Protein 2ZFI (pdb70)

Organism: Mus musculus (NCBI:txid10090)

Sequence (329 aa):
ASVKVAVRVRPFNSREMSRDSKCIIQMSGSTTTIVNPKQPKETPKSFSFDYSYWSHTSPEDINYASQKQVYRDIGEEMLQHAFEGYNVCIFAYGQTGAGKSYTMMGKQEKDQQGIIPQLCEDLFSRINDTTNDNMSYSVEVSYMEIYCERVRDLLNPKNKGNLRVREHPLLGPYVEDLSKLAVTSYNDIQDLMDSGNKPRTVAATNMNETSSRSHAVFNIIFTQKRHDAETNITTEKVSKISLVDLAGSERAGTRLKEGANINKSLTTLGKVISALAEMDIPYRDSVLTWLLRENLGGNSRTAMVAALSPADINYDETLSTLRYADRAK

Structure (mmCIF, N/CA/C/O backbone):
data_2ZFI
#
_entry.id   2ZFI
#
_cell.length_a   41.722
_cell.length_b   52.312
_cell.length_c   157.260
_cell.angle_alpha   90.00
_cell.angle_beta   90.00
_cell.angle_gamma   90.00
#
_symmetry.space_group_name_H-M   'P 21 21 21'
#
loop_
_entity.id
_entity.type
_entity.pdbx_description
1 polymer 'Kinesin-like protein KIF1A, Kinesin heavy chain isoform 5C'
2 non-polymer 'MAGNESIUM ION'
3 non-polymer "ADENOSINE-5'-DIPHOSPHATE"
4 water water
#
loop_
_atom_site.group_PDB
_atom_site.id
_atom_site.type_symbol
_atom_site.label_atom_id
_atom_site.label_alt_id
_atom_site.label_comp_id
_atom_site.label_asym_id
_atom_site.label_entity_id
_atom_site.label_seq_id
_atom_site.pdbx_PDB_ins_code
_atom_site.Cartn_x
_atom_site.Cartn_y
_atom_site.Cartn_z
_atom_site.occupancy
_atom_site.B_iso_or_equiv
_atom_site.auth_seq_id
_atom_site.auth_comp_id
_atom_site.auth_asym_id
_atom_site.auth_atom_id
_atom_site.pdbx_PDB_model_num
ATOM 1 N N . ALA A 1 4 ? 5.349 -31.848 21.985 1.00 47.45 4 ALA A N 1
ATOM 2 C CA . ALA A 1 4 ? 6.081 -33.112 21.692 1.00 42.46 4 ALA A CA 1
ATOM 3 C C . ALA A 1 4 ? 7.538 -33.008 22.129 1.00 40.81 4 ALA A C 1
ATOM 4 O O . ALA A 1 4 ? 8.078 -31.910 22.272 1.00 40.05 4 ALA A O 1
ATOM 6 N N . SER A 1 5 ? 8.171 -34.157 22.346 1.00 32.75 5 SER A N 1
ATOM 7 C CA . SER A 1 5 ? 9.567 -34.193 22.763 1.00 31.33 5 SER A CA 1
ATOM 8 C C . SER A 1 5 ? 10.496 -33.573 21.720 1.00 27.26 5 SER A C 1
ATOM 9 O O . SER A 1 5 ? 11.439 -32.857 22.063 1.00 28.83 5 SER A O 1
ATOM 12 N N . VAL A 1 6 ? 10.235 -33.873 20.452 1.00 22.91 6 VAL A N 1
ATOM 13 C CA . VAL A 1 6 ? 11.047 -33.365 19.359 1.00 23.98 6 VAL A CA 1
ATOM 14 C C . VAL A 1 6 ? 10.187 -32.818 18.230 1.00 23.26 6 VAL A C 1
ATOM 15 O O . VAL A 1 6 ? 9.226 -33.458 17.792 1.00 25.17 6 VAL A O 1
ATOM 19 N N . LYS A 1 7 ? 10.528 -31.622 17.764 1.00 19.38 7 LYS A N 1
ATOM 20 C CA . LYS A 1 7 ? 9.827 -31.015 16.649 1.00 19.45 7 LYS A CA 1
ATOM 21 C C . LYS A 1 7 ? 10.859 -30.680 15.583 1.00 18.00 7 LYS A C 1
ATOM 22 O O . LYS A 1 7 ? 11.952 -30.201 15.896 1.00 18.22 7 LYS A O 1
ATOM 28 N N . VAL A 1 8 ? 10.520 -30.953 14.332 1.00 16.71 8 VAL A N 1
ATOM 29 C CA . VAL A 1 8 ? 11.415 -30.686 13.225 1.00 17.42 8 VAL A CA 1
ATOM 30 C C . VAL A 1 8 ? 10.740 -29.868 12.134 1.00 18.01 8 VAL A C 1
ATOM 31 O O . VAL A 1 8 ? 9.622 -30.155 11.701 1.00 18.05 8 VAL A O 1
ATOM 35 N N . ALA A 1 9 ? 11.441 -28.842 11.677 1.00 15.80 9 ALA A N 1
ATOM 36 C CA . ALA A 1 9 ? 10.943 -27.986 10.618 1.00 16.44 9 ALA A CA 1
ATOM 37 C C . ALA A 1 9 ? 12.054 -27.781 9.616 1.00 15.28 9 ALA A C 1
ATOM 38 O O . ALA A 1 9 ? 13.233 -27.928 9.955 1.00 16.48 9 ALA A O 1
ATOM 40 N N . VAL A 1 10 ? 11.682 -27.475 8.381 1.00 15.10 10 VAL A N 1
ATOM 41 C CA . VAL A 1 10 ? 12.657 -27.173 7.346 1.00 14.48 10 VAL A CA 1
ATOM 42 C C . VAL A 1 10 ? 12.219 -25.828 6.781 1.00 14.78 10 VAL A C 1
ATOM 43 O O . VAL A 1 10 ? 11.035 -25.461 6.851 1.00 15.32 10 VAL A O 1
ATOM 47 N N . ARG A 1 11 ? 13.172 -25.080 6.248 1.00 13.78 11 ARG A N 1
ATOM 48 C CA . ARG A 1 11 ? 12.862 -23.754 5.692 1.00 12.31 11 ARG A CA 1
ATOM 49 C C . ARG A 1 11 ? 13.735 -23.481 4.478 1.00 14.54 11 ARG A C 1
ATOM 50 O O . ARG A 1 11 ? 14.970 -23.602 4.563 1.00 14.94 11 ARG A O 1
ATOM 58 N N . VAL A 1 12 ? 13.109 -23.104 3.365 1.00 13.00 12 VAL A N 1
ATOM 59 C CA . VAL A 1 12 ? 13.843 -22.798 2.148 1.00 13.20 12 VAL A CA 1
ATOM 60 C C . VAL A 1 12 ? 13.875 -21.267 1.981 1.00 12.27 12 VAL A C 1
ATOM 61 O O . VAL A 1 12 ? 12.857 -20.582 2.175 1.00 13.80 12 VAL A O 1
ATOM 65 N N . ARG A 1 13 ? 15.064 -20.753 1.673 1.00 13.93 13 ARG A N 1
ATOM 66 C CA . ARG A 1 13 ? 15.297 -19.310 1.504 1.00 14.49 13 ARG A CA 1
ATOM 67 C C . ARG A 1 13 ? 15.278 -18.853 0.055 1.00 14.66 13 ARG A C 1
ATOM 68 O O . ARG A 1 13 ? 15.149 -19.656 -0.886 1.00 16.75 13 ARG A O 1
ATOM 76 N N . PRO A 1 14 ? 15.419 -17.531 -0.163 1.00 14.81 14 PRO A N 1
ATOM 77 C CA . PRO A 1 14 ? 15.430 -16.992 -1.521 1.00 14.77 14 PRO A CA 1
ATOM 78 C C . PRO A 1 14 ? 16.797 -17.329 -2.118 1.00 14.08 14 PRO A C 1
ATOM 79 O O . PRO A 1 14 ? 17.716 -17.721 -1.375 1.00 15.97 14 PRO A O 1
ATOM 83 N N . PHE A 1 15 ? 16.929 -17.184 -3.433 1.00 12.92 15 PHE A N 1
ATOM 84 C CA . PHE A 1 15 ? 18.198 -17.434 -4.116 1.00 14.15 15 PHE A CA 1
ATOM 85 C C . PHE A 1 15 ? 19.250 -16.487 -3.548 1.00 16.20 15 PHE A C 1
ATOM 86 O O . PHE A 1 15 ? 18.938 -15.330 -3.232 1.00 14.66 15 PHE A O 1
ATOM 94 N N . ASN A 1 16 ? 20.478 -16.969 -3.380 1.00 13.80 16 ASN A N 1
ATOM 95 C CA . ASN A 1 16 ? 21.558 -16.096 -2.903 1.00 12.58 16 ASN A CA 1
ATOM 96 C C . ASN A 1 16 ? 22.391 -15.685 -4.121 1.00 15.44 16 ASN A C 1
ATOM 97 O O . ASN A 1 16 ? 22.088 -16.064 -5.247 1.00 13.62 16 ASN A O 1
ATOM 102 N N . SER A 1 17 ? 23.442 -14.899 -3.904 1.00 14.89 17 SER A N 1
ATOM 103 C CA . SER A 1 17 ? 24.267 -14.415 -5.009 1.00 13.71 17 SER A CA 1
ATOM 104 C C . SER A 1 17 ? 24.875 -15.504 -5.904 1.00 12.88 17 SER A C 1
ATOM 105 O O . SER A 1 17 ? 24.856 -15.409 -7.120 1.00 14.10 17 SER A O 1
ATOM 108 N N . ARG A 1 18 ? 25.419 -16.540 -5.281 1.00 14.84 18 ARG A N 1
ATOM 109 C CA . ARG A 1 18 ? 26.025 -17.623 -6.052 1.00 15.71 18 ARG A CA 1
ATOM 110 C C . ARG A 1 18 ? 25.006 -18.242 -6.996 1.00 17.18 18 ARG A C 1
ATOM 111 O O . ARG A 1 18 ? 25.297 -18.496 -8.162 1.00 18.45 18 ARG A O 1
ATOM 119 N N . GLU A 1 19 ? 23.810 -18.495 -6.479 1.00 16.29 19 GLU A N 1
ATOM 120 C CA . GLU A 1 19 ? 22.750 -19.100 -7.276 1.00 15.80 19 GLU A CA 1
ATOM 121 C C . GLU A 1 19 ? 22.271 -18.176 -8.391 1.00 14.83 19 GLU A C 1
ATOM 122 O O . GLU A 1 19 ? 21.967 -18.618 -9.490 1.00 15.42 19 GLU A O 1
ATOM 128 N N . MET A 1 20 ? 22.224 -16.878 -8.109 1.00 12.41 20 MET A N 1
ATOM 129 C CA . MET A 1 20 ? 21.849 -15.907 -9.136 1.00 14.47 20 MET A CA 1
ATOM 130 C C . MET A 1 20 ? 22.865 -15.953 -10.275 1.00 15.36 20 MET A C 1
ATOM 131 O O . MET A 1 20 ? 22.498 -15.936 -11.444 1.00 16.07 20 MET A O 1
ATOM 136 N N . SER A 1 21 ? 24.147 -16.013 -9.920 1.00 15.59 21 SER A N 1
ATOM 137 C CA . SER A 1 21 ? 25.227 -16.043 -10.892 1.00 17.95 21 SER A CA 1
ATOM 138 C C . SER A 1 21 ? 25.244 -17.306 -11.752 1.00 20.89 21 SER A C 1
ATOM 139 O O . SER A 1 21 ? 25.781 -17.305 -12.855 1.00 21.42 21 SER A O 1
ATOM 142 N N . ARG A 1 22 ? 24.651 -18.382 -11.242 1.00 17.72 22 ARG A N 1
ATOM 143 C CA . ARG A 1 22 ? 24.594 -19.641 -11.985 1.00 18.80 22 ARG A CA 1
ATOM 144 C C . ARG A 1 22 ? 23.251 -19.822 -12.694 1.00 17.46 22 ARG A C 1
ATOM 145 O O . ARG A 1 22 ? 23.009 -20.867 -13.314 1.00 18.92 22 ARG A O 1
ATOM 153 N N . ASP A 1 23 ? 22.381 -18.811 -12.628 1.00 16.16 23 ASP A N 1
ATOM 154 C CA . ASP A 1 23 ? 21.061 -18.890 -13.251 1.00 16.73 23 ASP A CA 1
ATOM 155 C C . ASP A 1 23 ? 20.340 -20.132 -12.731 1.00 17.78 23 ASP A C 1
ATOM 156 O O . ASP A 1 23 ? 19.668 -20.838 -13.485 1.00 17.29 23 ASP A O 1
ATOM 161 N N . SER A 1 24 ? 20.490 -20.389 -11.438 1.00 16.17 24 SER A N 1
ATOM 162 C CA . SER A 1 24 ? 19.882 -21.563 -10.802 1.00 16.66 24 SER A CA 1
ATOM 163 C C . SER A 1 24 ? 18.366 -21.633 -10.855 1.00 19.39 24 SER A C 1
ATOM 164 O O . SER A 1 24 ? 17.663 -20.619 -10.727 1.00 19.35 24 SER A O 1
ATOM 167 N N . LYS A 1 25 ? 17.866 -22.851 -11.040 1.00 17.54 25 LYS A N 1
ATOM 168 C CA . LYS A 1 25 ? 16.434 -23.129 -11.039 1.00 17.65 25 LYS A CA 1
ATOM 169 C C . LYS A 1 25 ? 16.092 -23.579 -9.621 1.00 16.14 25 LYS A C 1
ATOM 170 O O . LYS A 1 25 ? 16.947 -24.115 -8.902 1.00 17.51 25 LYS A O 1
ATOM 176 N N . CYS A 1 26 ? 14.852 -23.342 -9.203 1.00 17.94 26 CYS A N 1
ATOM 177 C CA . CYS A 1 26 ? 14.410 -23.759 -7.880 1.00 16.55 26 CYS A CA 1
ATOM 178 C C . CYS A 1 26 ? 13.934 -25.214 -7.976 1.00 19.28 26 CYS A C 1
ATOM 179 O O . CYS A 1 26 ? 13.101 -25.536 -8.811 1.00 20.07 26 CYS A O 1
ATOM 182 N N . ILE A 1 27 ? 14.476 -26.080 -7.127 1.00 14.81 27 ILE A N 1
ATOM 183 C CA . ILE A 1 27 ? 14.094 -27.501 -7.125 1.00 16.11 27 ILE A CA 1
ATOM 184 C C . ILE A 1 27 ? 13.285 -27.873 -5.887 1.00 17.36 27 ILE A C 1
ATOM 185 O O . ILE A 1 27 ? 12.958 -29.051 -5.669 1.00 17.95 27 ILE A O 1
ATOM 190 N N . ILE A 1 28 ? 12.955 -26.881 -5.063 1.00 14.45 28 ILE A N 1
ATOM 191 C CA . ILE A 1 28 ? 12.193 -27.120 -3.847 1.00 17.21 28 ILE A CA 1
ATOM 192 C C . ILE A 1 28 ? 10.766 -26.613 -3.969 1.00 16.60 28 ILE A C 1
ATOM 193 O O . ILE A 1 28 ? 10.524 -25.506 -4.467 1.00 17.75 28 ILE A O 1
ATOM 198 N N . GLN A 1 29 ? 9.817 -27.437 -3.537 1.00 18.58 29 GLN A N 1
ATOM 199 C CA . GLN A 1 29 ? 8.406 -27.060 -3.539 1.00 18.97 29 GLN A CA 1
ATOM 200 C C . GLN A 1 29 ? 7.837 -27.480 -2.195 1.00 17.88 29 GLN A C 1
ATOM 201 O O . GLN A 1 29 ? 8.310 -28.450 -1.582 1.00 18.13 29 GLN A O 1
ATOM 207 N N . MET A 1 30 ? 6.848 -26.739 -1.705 1.00 16.24 30 MET A N 1
ATOM 208 C CA . MET A 1 30 ? 6.246 -27.044 -0.415 1.00 17.50 30 MET A CA 1
ATOM 209 C C . MET A 1 30 ? 4.737 -26.884 -0.419 1.00 18.93 30 MET A C 1
ATOM 210 O O . MET A 1 30 ? 4.187 -26.021 -1.108 1.00 20.36 30 MET A O 1
ATOM 215 N N . SER A 1 31 ? 4.074 -27.731 0.359 1.00 17.49 31 SER A N 1
ATOM 216 C CA . SER A 1 31 ? 2.626 -27.710 0.491 1.00 20.83 31 SER A CA 1
ATOM 217 C C . SER A 1 31 ? 2.285 -28.329 1.831 1.00 20.46 31 SER A C 1
ATOM 218 O O . SER A 1 31 ? 2.636 -29.482 2.098 1.00 19.13 31 SER A O 1
ATOM 221 N N . GLY A 1 32 ? 1.617 -27.565 2.688 1.00 21.67 32 GLY A N 1
ATOM 222 C CA . GLY A 1 32 ? 1.276 -28.080 3.998 1.00 21.42 32 GLY A CA 1
ATOM 223 C C . GLY A 1 32 ? 2.541 -28.407 4.772 1.00 22.23 32 GLY A C 1
ATOM 224 O O . GLY A 1 32 ? 3.430 -27.564 4.903 1.00 24.33 32 GLY A O 1
ATOM 225 N N . SER A 1 33 ? 2.639 -29.637 5.266 1.00 20.32 33 SER A N 1
ATOM 226 C CA . SER A 1 33 ? 3.796 -30.072 6.041 1.00 22.32 33 SER A CA 1
ATOM 227 C C . SER A 1 33 ? 4.859 -30.716 5.162 1.00 20.81 33 SER A C 1
ATOM 228 O O . SER A 1 33 ? 5.933 -31.081 5.643 1.00 20.94 33 SER A O 1
ATOM 231 N N . THR A 1 34 ? 4.564 -30.837 3.877 1.00 20.60 34 THR A N 1
ATOM 232 C CA . THR A 1 34 ? 5.452 -31.504 2.943 1.00 19.33 34 THR A CA 1
ATOM 233 C C . THR A 1 34 ? 6.383 -30.646 2.092 1.00 17.04 34 THR A C 1
ATOM 234 O O . THR A 1 34 ? 6.004 -29.577 1.616 1.00 19.89 34 THR A O 1
ATOM 238 N N . THR A 1 35 ? 7.596 -31.154 1.894 1.00 16.40 35 THR A N 1
ATOM 239 C CA . THR A 1 35 ? 8.611 -30.522 1.058 1.00 15.34 35 THR A CA 1
ATOM 240 C C . THR A 1 35 ? 9.018 -31.560 0.012 1.00 19.77 35 THR A C 1
ATOM 241 O O . THR A 1 35 ? 9.258 -32.724 0.357 1.00 18.55 35 THR A O 1
ATOM 245 N N . THR A 1 36 ? 9.069 -31.159 -1.253 1.00 17.62 36 THR A N 1
ATOM 246 C CA . THR A 1 36 ? 9.490 -32.063 -2.313 1.00 19.29 36 THR A CA 1
ATOM 247 C C . THR A 1 36 ? 10.744 -31.490 -2.956 1.00 20.72 36 THR A C 1
ATOM 248 O O . THR A 1 36 ? 10.911 -30.258 -3.034 1.00 15.69 36 THR A O 1
ATOM 252 N N . ILE A 1 37 ? 11.642 -32.364 -3.399 1.00 17.56 37 ILE A N 1
ATOM 253 C CA . ILE A 1 37 ? 12.867 -31.904 -4.031 1.00 16.46 37 ILE A CA 1
ATOM 254 C C . ILE A 1 37 ? 13.081 -32.590 -5.373 1.00 20.88 37 ILE A C 1
ATOM 255 O O . ILE A 1 37 ? 13.052 -33.827 -5.475 1.00 20.29 37 ILE A O 1
ATOM 260 N N . VAL A 1 38 ? 13.272 -31.781 -6.411 1.00 16.14 38 VAL A N 1
ATOM 261 C CA . VAL A 1 38 ? 13.491 -32.289 -7.758 1.00 20.67 38 VAL A CA 1
ATOM 262 C C . VAL A 1 38 ? 14.972 -32.501 -8.034 1.00 22.27 38 VAL A C 1
ATOM 263 O O . VAL A 1 38 ? 15.806 -31.666 -7.667 1.00 18.85 38 VAL A O 1
ATOM 267 N N . ASN A 1 39 ? 15.305 -33.624 -8.667 1.00 21.53 39 ASN A N 1
ATOM 268 C CA . ASN A 1 39 ? 16.686 -33.906 -9.026 1.00 22.82 39 ASN A CA 1
ATOM 269 C C . ASN A 1 39 ? 16.844 -33.237 -10.390 1.00 24.10 39 ASN A C 1
ATOM 270 O O . ASN A 1 39 ? 16.277 -33.692 -11.385 1.00 22.71 39 ASN A O 1
ATOM 275 N N . PRO A 1 40 ? 17.621 -32.146 -10.460 1.00 25.38 40 PRO A N 1
ATOM 276 C CA . PRO A 1 40 ? 17.822 -31.433 -11.726 1.00 26.87 40 PRO A CA 1
ATOM 277 C C . PRO A 1 40 ? 18.274 -32.290 -12.907 1.00 27.38 40 PRO A C 1
ATOM 278 O O . PRO A 1 40 ? 18.082 -31.913 -14.060 1.00 28.30 40 PRO A O 1
ATOM 282 N N . LYS A 1 41 ? 18.871 -33.441 -12.618 1.00 27.02 41 LYS A N 1
ATOM 283 C CA . LYS A 1 41 ? 19.342 -34.333 -13.669 1.00 31.18 41 LYS A CA 1
ATOM 284 C C . LYS A 1 41 ? 18.297 -35.372 -14.069 1.00 33.52 41 LYS A C 1
ATOM 285 O O . LYS A 1 41 ? 18.463 -36.079 -15.062 1.00 33.96 41 LYS A O 1
ATOM 291 N N . GLN A 1 42 ? 17.221 -35.455 -13.291 1.00 30.11 42 GLN A N 1
ATOM 292 C CA . GLN A 1 42 ? 16.132 -36.401 -13.551 1.00 32.91 42 GLN A CA 1
ATOM 293 C C . GLN A 1 42 ? 14.824 -35.631 -13.379 1.00 30.10 42 GLN A C 1
ATOM 294 O O . GLN A 1 42 ? 13.979 -36.004 -12.566 1.00 29.18 42 GLN A O 1
ATOM 300 N N . PRO A 1 43 ? 14.634 -34.553 -14.153 1.00 30.30 43 PRO A N 1
ATOM 301 C CA . PRO A 1 43 ? 13.422 -33.731 -14.061 1.00 33.91 43 PRO A CA 1
ATOM 302 C C . PRO A 1 43 ? 12.105 -34.404 -14.432 1.00 32.38 43 PRO A C 1
ATOM 303 O O . PRO A 1 43 ? 11.034 -33.896 -14.105 1.00 35.62 43 PRO A O 1
ATOM 307 N N . LYS A 1 44 ? 12.178 -35.549 -15.100 1.00 33.63 44 LYS A N 1
ATOM 308 C CA . LYS A 1 44 ? 10.972 -36.259 -15.523 1.00 34.53 44 LYS A CA 1
ATOM 309 C C . LYS A 1 44 ? 10.420 -37.188 -14.441 1.00 32.85 44 LYS A C 1
ATOM 310 O O . LYS A 1 44 ? 9.345 -37.768 -14.596 1.00 30.21 44 LYS A O 1
ATOM 316 N N . GLU A 1 45 ? 11.154 -37.318 -13.342 1.00 29.47 45 GLU A N 1
ATOM 317 C CA . GLU A 1 45 ? 10.736 -38.178 -12.243 1.00 28.31 45 GLU A CA 1
ATOM 318 C C . GLU A 1 45 ? 9.767 -37.485 -11.304 1.00 25.57 45 GLU A C 1
ATOM 319 O O . GLU A 1 45 ? 9.559 -36.271 -11.383 1.00 26.52 45 GLU A O 1
ATOM 325 N N . THR A 1 46 ? 9.163 -38.272 -10.418 1.00 25.85 46 THR A N 1
ATOM 326 C CA . THR A 1 46 ? 8.273 -37.727 -9.405 1.00 26.30 46 THR A CA 1
ATOM 327 C C . THR A 1 46 ? 9.274 -37.285 -8.336 1.00 24.89 46 THR A C 1
ATOM 328 O O . THR A 1 46 ? 10.128 -38.067 -7.916 1.00 22.86 46 THR A O 1
ATOM 332 N N . PRO A 1 47 ? 9.196 -36.023 -7.890 1.00 22.60 47 PRO A N 1
ATOM 333 C CA . PRO A 1 47 ? 10.124 -35.519 -6.869 1.00 25.45 47 PRO A CA 1
ATOM 334 C C . PRO A 1 47 ? 10.092 -36.315 -5.565 1.00 21.74 47 PRO A C 1
ATOM 335 O O . PRO A 1 47 ? 9.057 -36.870 -5.193 1.00 23.41 47 PRO A O 1
ATOM 339 N N . LYS A 1 48 ? 11.222 -36.366 -4.866 1.00 20.45 48 LYS A N 1
ATOM 340 C CA . LYS A 1 48 ? 11.281 -37.066 -3.584 1.00 21.08 48 LYS A CA 1
ATOM 341 C C . LYS A 1 48 ? 10.517 -36.214 -2.583 1.00 23.96 48 LYS A C 1
ATOM 342 O O . LYS A 1 48 ? 10.714 -34.992 -2.522 1.00 21.59 48 LYS A O 1
ATOM 348 N N . SER A 1 49 ? 9.660 -36.851 -1.795 1.00 21.36 49 SER A N 1
ATOM 349 C CA . SER A 1 49 ? 8.847 -36.135 -0.822 1.00 24.86 49 SER A CA 1
ATOM 350 C C . SER A 1 49 ? 9.215 -36.400 0.635 1.00 23.45 49 SER A C 1
ATOM 351 O O . SER A 1 49 ? 9.571 -37.524 1.005 1.00 23.90 49 SER A O 1
ATOM 354 N N . PHE A 1 50 ? 9.123 -35.356 1.458 1.00 18.15 50 PHE A N 1
ATOM 355 C CA . PHE A 1 50 ? 9.425 -35.431 2.882 1.00 20.92 50 PHE A CA 1
ATOM 356 C C . PHE A 1 50 ? 8.351 -34.674 3.666 1.00 22.89 50 PHE A C 1
ATOM 357 O O . PHE A 1 50 ? 7.876 -33.633 3.215 1.00 23.81 50 PHE A O 1
ATOM 365 N N . SER A 1 51 ? 7.957 -35.203 4.820 1.00 19.58 51 SER A N 1
ATOM 366 C CA . SER A 1 51 ? 6.960 -34.551 5.660 1.00 20.40 51 SER A CA 1
ATOM 367 C C . SER A 1 51 ? 7.592 -34.205 7.000 1.00 20.28 51 SER A C 1
ATOM 368 O O . SER A 1 51 ? 8.304 -35.018 7.589 1.00 22.80 51 SER A O 1
ATOM 371 N N . PHE A 1 52 ? 7.329 -32.998 7.492 1.00 19.96 52 PHE A N 1
ATOM 372 C CA . PHE A 1 52 ? 7.887 -32.537 8.759 1.00 19.19 52 PHE A CA 1
ATOM 373 C C . PHE A 1 52 ? 6.797 -31.865 9.581 1.00 15.96 52 PHE A C 1
ATOM 374 O O . PHE A 1 52 ? 5.656 -31.771 9.132 1.00 18.31 52 PHE A O 1
ATOM 382 N N . ASP A 1 53 ? 7.131 -31.419 10.786 1.00 16.72 53 ASP A N 1
ATOM 383 C CA . ASP A 1 53 ? 6.147 -30.738 11.610 1.00 18.09 53 ASP A CA 1
ATOM 384 C C . ASP A 1 53 ? 5.809 -29.420 10.912 1.00 20.71 53 ASP A C 1
ATOM 385 O O . ASP A 1 53 ? 4.670 -28.953 10.954 1.00 20.16 53 ASP A O 1
ATOM 390 N N . TYR A 1 54 ? 6.812 -28.840 10.262 1.00 15.86 54 TYR A N 1
ATOM 391 C CA . TYR A 1 54 ? 6.639 -27.591 9.511 1.00 19.11 54 TYR A CA 1
ATOM 392 C C . TYR A 1 54 ? 7.562 -27.550 8.300 1.00 17.93 54 TYR A C 1
ATOM 393 O O . TYR A 1 54 ? 8.716 -27.970 8.374 1.00 17.00 54 TYR A O 1
ATOM 402 N N . SER A 1 55 ? 7.046 -27.041 7.187 1.00 15.63 55 SER A N 1
ATOM 403 C CA . SER A 1 55 ? 7.813 -26.866 5.965 1.00 16.48 55 SER A CA 1
ATOM 404 C C . SER A 1 55 ? 7.569 -25.395 5.630 1.00 16.53 55 SER A C 1
ATOM 405 O O . SER A 1 55 ? 6.496 -25.022 5.158 1.00 16.98 55 SER A O 1
ATOM 408 N N . TYR A 1 56 ? 8.571 -24.567 5.905 1.00 15.47 56 TYR A N 1
ATOM 409 C CA . TYR A 1 56 ? 8.463 -23.124 5.696 1.00 15.89 56 TYR A CA 1
ATOM 410 C C . TYR A 1 56 ? 8.947 -22.645 4.348 1.00 13.24 56 TYR A C 1
ATOM 411 O O . TYR A 1 56 ? 10.121 -22.774 4.014 1.00 13.92 56 TYR A O 1
ATOM 420 N N . TRP A 1 57 ? 8.028 -22.066 3.589 1.00 12.64 57 TRP A N 1
ATOM 421 C CA . TRP A 1 57 ? 8.317 -21.556 2.268 1.00 12.23 57 TRP A CA 1
ATOM 422 C C . TRP A 1 57 ? 8.746 -20.086 2.417 1.00 14.42 57 TRP A C 1
ATOM 423 O O . TRP A 1 57 ? 7.895 -19.212 2.566 1.00 14.01 57 TRP A O 1
ATOM 434 N N . SER A 1 58 ? 10.052 -19.838 2.401 1.00 13.54 58 SER A N 1
ATOM 435 C CA . SER A 1 58 ? 10.598 -18.482 2.527 1.00 13.67 58 SER A CA 1
ATOM 436 C C . SER A 1 58 ? 11.471 -18.157 1.320 1.00 14.88 58 SER A C 1
ATOM 437 O O . SER A 1 58 ? 12.469 -17.447 1.436 1.00 14.18 58 SER A O 1
ATOM 440 N N . HIS A 1 59 ? 11.098 -18.694 0.162 1.00 15.07 59 HIS A N 1
ATOM 441 C CA . HIS A 1 59 ? 11.843 -18.525 -1.071 1.00 15.43 59 HIS A CA 1
ATOM 442 C C . HIS A 1 59 ? 11.607 -17.189 -1.784 1.00 14.43 59 HIS A C 1
ATOM 443 O O . HIS A 1 59 ? 12.415 -16.786 -2.610 1.00 14.32 59 HIS A O 1
ATOM 450 N N . THR A 1 60 ? 10.497 -16.520 -1.489 1.00 17.44 60 THR A N 1
ATOM 451 C CA . THR A 1 60 ? 10.217 -15.244 -2.155 1.00 16.25 60 THR A CA 1
ATOM 452 C C . THR A 1 60 ? 10.576 -14.079 -1.233 1.00 19.33 60 THR A C 1
ATOM 453 O O . THR A 1 60 ? 11.751 -13.857 -0.960 1.00 23.46 60 THR A O 1
ATOM 457 N N . SER A 1 61 ? 9.583 -13.338 -0.750 1.00 19.09 61 SER A N 1
ATOM 458 C CA . SER A 1 61 ? 9.851 -12.214 0.151 1.00 19.72 61 SER A CA 1
ATOM 459 C C . SER A 1 61 ? 8.595 -11.859 0.942 1.00 14.51 61 SER A C 1
ATOM 460 O O . SER A 1 61 ? 7.499 -12.317 0.616 1.00 16.43 61 SER A O 1
ATOM 463 N N . PRO A 1 62 ? 8.733 -11.030 1.991 1.00 16.23 62 PRO A N 1
ATOM 464 C CA . PRO A 1 62 ? 7.594 -10.623 2.814 1.00 16.78 62 PRO A CA 1
ATOM 465 C C . PRO A 1 62 ? 6.474 -9.955 2.023 1.00 13.99 62 PRO A C 1
ATOM 466 O O . PRO A 1 62 ? 5.360 -9.815 2.531 1.00 17.32 62 PRO A O 1
ATOM 470 N N . GLU A 1 63 ? 6.762 -9.533 0.793 1.00 16.87 63 GLU A N 1
ATOM 471 C CA . GLU A 1 63 ? 5.734 -8.906 -0.043 1.00 15.67 63 GLU A CA 1
ATOM 472 C C . GLU A 1 63 ? 4.707 -9.944 -0.505 1.00 17.55 63 GLU A C 1
ATOM 473 O O . GLU A 1 63 ? 3.570 -9.619 -0.834 1.00 17.92 63 GLU A O 1
ATOM 479 N N . ASP A 1 64 ? 5.127 -11.207 -0.508 1.00 15.45 64 ASP A N 1
ATOM 480 C CA . ASP A 1 64 ? 4.279 -12.324 -0.918 1.00 17.07 64 ASP A CA 1
ATOM 481 C C . ASP A 1 64 ? 3.313 -12.666 0.208 1.00 16.65 64 ASP A C 1
ATOM 482 O O . ASP A 1 64 ? 3.676 -12.585 1.382 1.00 19.44 64 ASP A O 1
ATOM 487 N N . ILE A 1 65 ? 2.086 -13.056 -0.131 1.00 15.40 65 ILE A N 1
ATOM 488 C CA . ILE A 1 65 ? 1.138 -13.430 0.906 1.00 17.13 65 ILE A CA 1
ATOM 489 C C . ILE A 1 65 ? 1.615 -14.757 1.491 1.00 21.88 65 ILE A C 1
ATOM 490 O O . ILE A 1 65 ? 1.438 -15.023 2.677 1.00 25.16 65 ILE A O 1
ATOM 495 N N . ASN A 1 66 ? 2.224 -15.577 0.637 1.00 17.79 66 ASN A N 1
ATOM 496 C CA . ASN A 1 66 ? 2.735 -16.882 1.052 1.00 20.36 66 ASN A CA 1
ATOM 497 C C . ASN A 1 66 ? 4.251 -16.872 1.200 1.00 20.99 66 ASN A C 1
ATOM 498 O O . ASN A 1 66 ? 4.987 -17.298 0.311 1.00 25.20 66 ASN A O 1
ATOM 503 N N . TYR A 1 67 ? 4.695 -16.336 2.326 1.00 17.77 67 TYR A N 1
ATOM 504 C CA . TYR A 1 67 ? 6.102 -16.267 2.680 1.00 14.58 67 TYR A CA 1
ATOM 505 C C . TYR A 1 67 ? 6.158 -16.489 4.179 1.00 15.67 67 TYR A C 1
ATOM 506 O O . TYR A 1 67 ? 5.471 -15.801 4.949 1.00 16.63 67 TYR A O 1
ATOM 515 N N . ALA A 1 68 ? 6.955 -17.466 4.609 1.00 13.16 68 ALA A N 1
ATOM 516 C CA . ALA A 1 68 ? 7.101 -17.768 6.012 1.00 15.81 68 ALA A CA 1
ATOM 517 C C . ALA A 1 68 ? 8.053 -16.753 6.627 1.00 16.77 68 ALA A C 1
ATOM 518 O O . ALA A 1 68 ? 9.267 -16.816 6.433 1.00 15.46 68 ALA A O 1
ATOM 520 N N . SER A 1 69 ? 7.489 -15.819 7.380 1.00 15.65 69 SER A N 1
ATOM 521 C CA . SER A 1 69 ? 8.272 -14.760 8.014 1.00 14.19 69 SER A CA 1
ATOM 522 C C . SER A 1 69 ? 9.001 -15.206 9.269 1.00 14.62 69 SER A C 1
ATOM 523 O O . SER A 1 69 ? 8.735 -16.285 9.827 1.00 15.16 69 SER A O 1
ATOM 526 N N . GLN A 1 70 ? 9.905 -14.349 9.744 1.00 14.91 70 GLN A N 1
ATOM 527 C CA . GLN A 1 70 ? 10.636 -14.596 10.977 1.00 14.40 70 GLN A CA 1
ATOM 528 C C . GLN A 1 70 ? 9.625 -14.740 12.121 1.00 14.32 70 GLN A C 1
ATOM 529 O O . GLN A 1 70 ? 9.770 -15.579 13.010 1.00 16.04 70 GLN A O 1
ATOM 535 N N . LYS A 1 71 ? 8.589 -13.907 12.094 1.00 16.04 71 LYS A N 1
ATOM 536 C CA . LYS A 1 71 ? 7.555 -13.917 13.114 1.00 14.73 71 LYS A CA 1
ATOM 537 C C . LYS A 1 71 ? 6.788 -15.243 13.132 1.00 16.09 71 LYS A C 1
ATOM 538 O O . LYS A 1 71 ? 6.523 -15.789 14.202 1.00 17.28 71 LYS A O 1
ATOM 544 N N . GLN A 1 72 ? 6.446 -15.744 11.950 1.00 15.86 72 GLN A N 1
ATOM 545 C CA . GLN A 1 72 ? 5.699 -17.002 11.831 1.00 14.30 72 GLN A CA 1
ATOM 546 C C . GLN A 1 72 ? 6.515 -18.168 12.388 1.00 16.98 72 GLN A C 1
ATOM 547 O O . GLN A 1 72 ? 5.992 -19.005 13.129 1.00 16.83 72 GLN A O 1
ATOM 553 N N . VAL A 1 73 ? 7.792 -18.221 12.029 1.00 15.75 73 VAL A N 1
ATOM 554 C CA . VAL A 1 73 ? 8.669 -19.283 12.513 1.00 15.20 73 VAL A CA 1
ATOM 555 C C . VAL A 1 73 ? 8.791 -19.233 14.028 1.00 15.77 73 VAL A C 1
ATOM 556 O O . VAL A 1 73 ? 8.674 -20.261 14.712 1.00 15.45 73 VAL A O 1
ATOM 560 N N . TYR A 1 74 ? 9.010 -18.040 14.578 1.00 16.14 74 TYR A N 1
ATOM 561 C CA . TYR A 1 74 ? 9.106 -17.908 16.014 1.00 17.10 74 TYR A CA 1
ATOM 562 C C . TYR A 1 74 ? 7.824 -18.331 16.722 1.00 20.38 74 TYR A C 1
ATOM 563 O O . TYR A 1 74 ? 7.863 -19.077 17.698 1.00 18.61 74 TYR A O 1
ATOM 572 N N . ARG A 1 75 ? 6.686 -17.843 16.245 1.00 18.67 75 ARG A N 1
ATOM 573 C CA . ARG A 1 75 ? 5.432 -18.170 16.888 1.00 17.67 75 ARG A CA 1
ATOM 574 C C . ARG A 1 75 ? 5.082 -19.665 16.885 1.00 22.24 75 ARG A C 1
ATOM 575 O O . ARG A 1 75 ? 4.366 -20.126 17.772 1.00 24.61 75 ARG A O 1
ATOM 583 N N . ASP A 1 76 ? 5.608 -20.422 15.924 1.00 17.62 76 ASP A N 1
ATOM 584 C CA . ASP A 1 76 ? 5.341 -21.868 15.870 1.00 21.38 76 ASP A CA 1
ATOM 585 C C . ASP A 1 76 ? 6.274 -22.667 16.768 1.00 24.04 76 ASP A C 1
ATOM 586 O O . ASP A 1 76 ? 5.835 -23.550 17.507 1.00 33.05 76 ASP A O 1
ATOM 591 N N . ILE A 1 77 ? 7.567 -22.378 16.684 1.00 22.37 77 ILE A N 1
ATOM 592 C CA . ILE A 1 77 ? 8.555 -23.098 17.476 1.00 27.95 77 ILE A CA 1
ATOM 593 C C . ILE A 1 77 ? 9.070 -22.370 18.709 1.00 26.13 77 ILE A C 1
ATOM 594 O O . ILE A 1 77 ? 9.081 -22.925 19.805 1.00 27.91 77 ILE A O 1
ATOM 599 N N . GLY A 1 78 ? 9.515 -21.131 18.524 1.00 22.41 78 GLY A N 1
ATOM 600 C CA . GLY A 1 78 ? 10.060 -20.375 19.637 1.00 22.86 78 GLY A CA 1
ATOM 601 C C . GLY A 1 78 ? 9.103 -20.138 20.783 1.00 25.73 78 GLY A C 1
ATOM 602 O O . GLY A 1 78 ? 9.439 -20.347 21.944 1.00 25.56 78 GLY A O 1
ATOM 603 N N . GLU A 1 79 ? 7.895 -19.710 20.451 1.00 20.86 79 GLU A N 1
ATOM 604 C CA . GLU A 1 79 ? 6.881 -19.413 21.446 1.00 22.14 79 GLU A CA 1
ATOM 605 C C . GLU A 1 79 ? 6.575 -20.594 22.357 1.00 21.17 79 GLU A C 1
ATOM 606 O O . GLU A 1 79 ? 6.529 -20.443 23.576 1.00 22.59 79 GLU A O 1
ATOM 612 N N . GLU A 1 80 ? 6.374 -21.772 21.773 1.00 24.69 80 GLU A N 1
ATOM 613 C CA . GLU A 1 80 ? 6.059 -22.938 22.591 1.00 26.48 80 GLU A CA 1
ATOM 614 C C . GLU A 1 80 ? 7.252 -23.394 23.423 1.00 25.59 80 GLU A C 1
ATOM 615 O O . GLU A 1 80 ? 7.074 -23.943 24.511 1.00 25.93 80 GLU A O 1
ATOM 621 N N . MET A 1 81 ? 8.466 -23.177 22.923 1.00 21.64 81 MET A N 1
ATOM 622 C CA . MET A 1 81 ? 9.643 -23.564 23.690 1.00 20.24 81 MET A CA 1
ATOM 623 C C . MET A 1 81 ? 9.754 -22.642 24.894 1.00 21.58 81 MET A C 1
ATOM 624 O O . MET A 1 81 ? 10.099 -23.072 25.991 1.00 24.77 81 MET A O 1
ATOM 629 N N . LEU A 1 82 ? 9.452 -21.362 24.690 1.00 21.87 82 LEU A N 1
ATOM 630 C CA . LEU A 1 82 ? 9.511 -20.411 25.795 1.00 19.20 82 LEU A CA 1
ATOM 631 C C . LEU A 1 82 ? 8.469 -20.811 26.838 1.00 22.29 82 LEU A C 1
ATOM 632 O O . LEU A 1 82 ? 8.728 -20.769 28.040 1.00 23.98 82 LEU A O 1
ATOM 637 N N . GLN A 1 83 ? 7.291 -21.210 26.373 1.00 23.74 83 GLN A N 1
ATOM 638 C CA . GLN A 1 83 ? 6.226 -21.625 27.277 1.00 23.93 83 GLN A CA 1
ATOM 639 C C . GLN A 1 83 ? 6.696 -22.812 28.117 1.00 23.72 83 GLN A C 1
ATOM 640 O O . GLN A 1 83 ? 6.450 -22.874 29.320 1.00 24.41 83 GLN A O 1
ATOM 646 N N . HIS A 1 84 ? 7.386 -23.750 27.476 1.00 24.77 84 HIS A N 1
ATOM 647 C CA . HIS A 1 84 ? 7.888 -24.923 28.184 1.00 24.03 84 HIS A CA 1
ATOM 648 C C . HIS A 1 84 ? 8.910 -24.508 29.240 1.00 25.42 84 HIS A C 1
ATOM 649 O O . HIS A 1 84 ? 9.009 -25.117 30.306 1.00 24.99 84 HIS A O 1
ATOM 656 N N . ALA A 1 85 ? 9.688 -23.477 28.930 1.00 23.83 85 ALA A N 1
ATOM 657 C CA . ALA A 1 85 ? 10.692 -22.977 29.856 1.00 23.52 85 ALA A CA 1
ATOM 658 C C . ALA A 1 85 ? 10.026 -22.369 31.083 1.00 23.42 85 ALA A C 1
ATOM 659 O O . ALA A 1 85 ? 10.519 -22.521 32.201 1.00 25.49 85 ALA A O 1
ATOM 661 N N . PHE A 1 86 ? 8.911 -21.671 30.877 1.00 24.85 86 PHE A N 1
ATOM 662 C CA . PHE A 1 86 ? 8.201 -21.069 31.997 1.00 25.60 86 PHE A CA 1
ATOM 663 C C . PHE A 1 86 ? 7.591 -22.140 32.891 1.00 28.71 86 PHE A C 1
ATOM 664 O O . PHE A 1 86 ? 7.306 -21.896 34.061 1.00 29.61 86 PHE A O 1
ATOM 672 N N . GLU A 1 87 ? 7.392 -23.330 32.336 1.00 28.97 87 GLU A N 1
ATOM 673 C CA . GLU A 1 87 ? 6.834 -24.431 33.111 1.00 33.81 87 GLU A CA 1
ATOM 674 C C . GLU A 1 87 ? 7.915 -25.131 33.929 1.00 33.72 87 GLU A C 1
ATOM 675 O O . GLU A 1 87 ? 7.625 -26.023 34.725 1.00 36.18 87 GLU A O 1
ATOM 681 N N . GLY A 1 88 ? 9.164 -24.720 33.726 1.00 30.52 88 GLY A N 1
ATOM 682 C CA . GLY A 1 88 ? 10.261 -25.290 34.486 1.00 31.02 88 GLY A CA 1
ATOM 683 C C . GLY A 1 88 ? 11.145 -26.333 33.830 1.00 29.20 88 GLY A C 1
ATOM 684 O O . GLY A 1 88 ? 11.969 -26.944 34.506 1.00 32.09 88 GLY A O 1
ATOM 685 N N . TYR A 1 89 ? 11.005 -26.543 32.529 1.00 30.40 89 TYR A N 1
ATOM 686 C CA . TYR A 1 89 ? 11.835 -27.538 31.869 1.00 30.12 89 TYR A CA 1
ATOM 687 C C . TYR A 1 89 ? 12.823 -26.941 30.877 1.00 25.16 89 TYR A C 1
ATOM 688 O O . TYR A 1 89 ? 12.654 -25.808 30.417 1.00 23.76 89 TYR A O 1
ATOM 697 N N . ASN A 1 90 ? 13.861 -27.709 30.563 1.00 19.78 90 ASN A N 1
ATOM 698 C CA . ASN A 1 90 ? 14.895 -27.269 29.633 1.00 17.80 90 ASN A CA 1
ATOM 699 C C . ASN A 1 90 ? 14.441 -27.368 28.183 1.00 21.42 90 ASN A C 1
ATOM 700 O O . ASN A 1 90 ? 13.622 -28.221 27.822 1.00 20.61 90 ASN A O 1
ATOM 705 N N . VAL A 1 91 ? 14.967 -26.490 27.340 1.00 17.84 91 VAL A N 1
ATOM 706 C CA . VAL A 1 91 ? 14.613 -26.505 25.937 1.00 17.49 91 VAL A CA 1
ATOM 707 C C . VAL A 1 91 ? 15.827 -26.211 25.082 1.00 20.63 91 VAL A C 1
ATOM 708 O O . VAL A 1 91 ? 16.802 -25.608 25.536 1.00 18.30 91 VAL A O 1
ATOM 712 N N . CYS A 1 92 ? 15.773 -26.669 23.843 1.00 19.57 92 CYS A N 1
ATOM 713 C CA . CYS A 1 92 ? 16.859 -26.458 22.916 1.00 20.01 92 CYS A CA 1
ATOM 714 C C . CYS A 1 92 ? 16.298 -26.300 21.519 1.00 17.18 92 CYS A C 1
ATOM 715 O O . CYS A 1 92 ? 15.337 -26.978 21.135 1.00 18.30 92 CYS A O 1
ATOM 718 N N . ILE A 1 93 ? 16.883 -25.384 20.757 1.00 15.92 93 ILE A N 1
ATOM 719 C CA . ILE A 1 93 ? 16.487 -25.160 19.381 1.00 15.53 93 ILE A CA 1
ATOM 720 C C . ILE A 1 93 ? 17.769 -25.127 18.580 1.00 14.04 93 ILE A C 1
ATOM 721 O O . ILE A 1 93 ? 18.693 -24.374 18.909 1.00 16.35 93 ILE A O 1
ATOM 726 N N . PHE A 1 94 ? 17.839 -25.958 17.542 1.00 13.95 94 PHE A N 1
ATOM 727 C CA . PHE A 1 94 ? 19.009 -26.053 16.672 1.00 16.67 94 PHE A CA 1
ATOM 728 C C . PHE A 1 94 ? 18.699 -25.634 15.245 1.00 13.10 94 PHE A C 1
ATOM 729 O O . PHE A 1 94 ? 17.637 -25.947 14.704 1.00 17.17 94 PHE A O 1
ATOM 737 N N . ALA A 1 95 ? 19.643 -24.951 14.617 1.00 12.66 95 ALA A N 1
ATOM 738 C CA . ALA A 1 95 ? 19.534 -24.571 13.229 1.00 12.56 95 ALA A CA 1
ATOM 739 C C . ALA A 1 95 ? 20.603 -25.437 12.547 1.00 12.69 95 ALA A C 1
ATOM 740 O O . ALA A 1 95 ? 21.788 -25.366 12.878 1.00 14.44 95 ALA A O 1
ATOM 742 N N . TYR A 1 96 ? 20.175 -26.226 11.572 1.00 11.65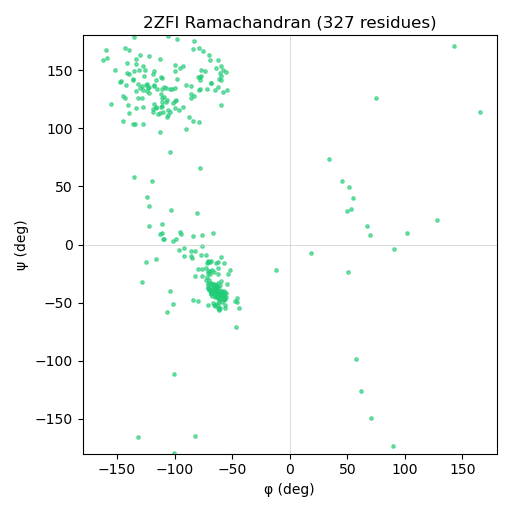 96 TYR A N 1
ATOM 743 C CA . TYR A 1 96 ? 21.046 -27.166 10.857 1.00 14.74 96 TYR A CA 1
ATOM 744 C C . TYR A 1 96 ? 21.005 -26.976 9.352 1.00 13.49 96 TYR A C 1
ATOM 745 O O . TYR A 1 96 ? 19.984 -26.568 8.790 1.00 15.71 96 TYR A O 1
ATOM 754 N N . GLY A 1 97 ? 22.108 -27.279 8.683 1.00 14.03 97 GLY A N 1
ATOM 755 C CA . GLY A 1 97 ? 22.136 -27.140 7.244 1.00 14.94 97 GLY A CA 1
ATOM 756 C C . GLY A 1 97 ? 23.440 -26.650 6.645 1.00 12.80 97 GLY A C 1
ATOM 757 O O . GLY A 1 97 ? 24.356 -26.229 7.359 1.00 13.58 97 GLY A O 1
ATOM 758 N N . GLN A 1 98 ? 23.493 -26.709 5.324 1.00 14.17 98 GLN A N 1
ATOM 759 C CA . GLN A 1 98 ? 24.642 -26.311 4.544 1.00 16.41 98 GLN A CA 1
ATOM 760 C C . GLN A 1 98 ? 24.989 -24.835 4.761 1.00 16.40 98 GLN A C 1
ATOM 761 O O . GLN A 1 98 ? 24.098 -24.008 5.016 1.00 16.12 98 GLN A O 1
ATOM 767 N N . THR A 1 99 ? 26.281 -24.523 4.681 1.00 14.20 99 THR A N 1
ATOM 768 C CA . THR A 1 99 ? 26.730 -23.135 4.828 1.00 14.76 99 THR A CA 1
ATOM 769 C C . THR A 1 99 ? 26.017 -22.330 3.741 1.00 14.33 99 THR A C 1
ATOM 770 O O . THR A 1 99 ? 25.941 -22.739 2.577 1.00 15.45 99 THR A O 1
ATOM 774 N N . GLY A 1 100 ? 25.438 -21.208 4.160 1.00 13.46 100 GLY A N 1
ATOM 775 C CA . GLY A 1 100 ? 24.717 -20.355 3.237 1.00 14.44 100 GLY A CA 1
ATOM 776 C C . GLY A 1 100 ? 23.238 -20.684 3.118 1.00 15.44 100 GLY A C 1
ATOM 777 O O . GLY A 1 100 ? 22.506 -19.974 2.446 1.00 16.01 100 GLY A O 1
ATOM 778 N N . ALA A 1 101 ? 22.785 -21.740 3.791 1.00 13.98 101 ALA A N 1
ATOM 779 C CA . ALA A 1 101 ? 21.382 -22.152 3.678 1.00 16.30 101 ALA A CA 1
ATOM 780 C C . ALA A 1 101 ? 20.386 -21.289 4.444 1.00 13.97 101 ALA A C 1
ATOM 781 O O . ALA A 1 101 ? 19.225 -21.218 4.056 1.00 12.96 101 ALA A O 1
ATOM 783 N N . GLY A 1 102 ? 20.836 -20.658 5.528 1.00 13.69 102 GLY A N 1
ATOM 784 C CA . GLY A 1 102 ? 19.958 -19.800 6.315 1.00 11.72 102 GLY A CA 1
ATOM 785 C C . GLY A 1 102 ? 19.886 -20.046 7.805 1.00 12.77 102 GLY A C 1
ATOM 786 O O . GLY A 1 102 ? 18.938 -19.621 8.460 1.00 13.20 102 GLY A O 1
ATOM 787 N N . LYS A 1 103 ? 20.894 -20.703 8.371 1.00 11.41 103 LYS A N 1
ATOM 788 C CA . LYS A 1 103 ? 20.899 -21.001 9.787 1.00 12.85 103 LYS A CA 1
ATOM 789 C C . LYS A 1 103 ? 20.963 -19.737 10.649 1.00 13.89 103 LYS A C 1
ATOM 790 O O . LYS A 1 103 ? 20.158 -19.533 11.537 1.00 14.69 103 LYS A O 1
ATOM 796 N N . SER A 1 104 ? 21.945 -18.895 10.378 1.00 14.08 104 SER A N 1
ATOM 797 C CA . SER A 1 104 ? 22.103 -17.675 11.167 1.00 14.43 104 SER A CA 1
ATOM 798 C C . SER A 1 104 ? 20.930 -16.732 10.975 1.00 11.23 104 SER A C 1
ATOM 799 O O . SER A 1 104 ? 20.483 -16.113 11.952 1.00 13.18 104 SER A O 1
ATOM 802 N N . TYR A 1 105 ? 20.455 -16.614 9.742 1.00 11.80 105 TYR A N 1
ATOM 803 C CA . TYR A 1 105 ? 19.318 -15.740 9.466 1.00 13.43 105 TYR A CA 1
ATOM 804 C C . TYR A 1 105 ? 18.130 -16.178 10.310 1.00 15.71 105 TYR A C 1
ATOM 805 O O . TYR A 1 105 ? 17.426 -15.356 10.900 1.00 14.24 105 TYR A O 1
ATOM 814 N N . THR A 1 106 ? 17.907 -17.487 10.376 1.00 14.25 106 THR A N 1
ATOM 815 C CA . THR A 1 106 ? 16.815 -18.022 11.161 1.00 14.69 106 THR A CA 1
ATOM 816 C C . THR A 1 106 ? 16.996 -17.850 12.671 1.00 13.15 106 THR A C 1
ATOM 817 O O . THR A 1 106 ? 16.053 -17.496 13.385 1.00 14.29 106 THR A O 1
ATOM 821 N N . MET A 1 107 ? 18.203 -18.077 13.176 1.00 13.92 107 MET A N 1
ATOM 822 C CA . MET A 1 107 ? 18.443 -17.956 14.598 1.00 14.72 107 MET A CA 1
ATOM 823 C C . MET A 1 107 ? 18.620 -16.519 15.103 1.00 18.28 107 MET A C 1
ATOM 824 O O . MET A 1 107 ? 17.996 -16.132 16.087 1.00 17.99 107 MET A O 1
ATOM 829 N N . MET A 1 108 ? 19.466 -15.741 14.437 1.00 18.64 108 MET A N 1
ATOM 830 C CA . MET A 1 108 ? 19.698 -14.356 14.855 1.00 15.71 108 MET A CA 1
ATOM 831 C C . MET A 1 108 ? 18.990 -13.353 13.955 1.00 14.83 108 MET A C 1
ATOM 832 O O . MET A 1 108 ? 18.441 -12.363 14.448 1.00 17.91 108 MET A O 1
ATOM 837 N N . GLY A 1 109 ? 18.999 -13.609 12.654 1.00 15.15 109 GLY A N 1
ATOM 838 C CA . GLY A 1 109 ? 18.342 -12.728 11.707 1.00 15.98 109 GLY A CA 1
ATOM 839 C C . GLY A 1 109 ? 19.081 -11.402 11.573 1.00 21.32 109 GLY A C 1
ATOM 840 O O . GLY A 1 109 ? 20.303 -11.344 11.705 1.00 26.04 109 GLY A O 1
ATOM 841 N N . LYS A 1 110 ? 18.331 -10.339 11.297 1.00 25.88 110 LYS A N 1
ATOM 842 C CA . LYS A 1 110 ? 18.907 -9.005 11.144 1.00 35.22 110 LYS A CA 1
ATOM 843 C C . LYS A 1 110 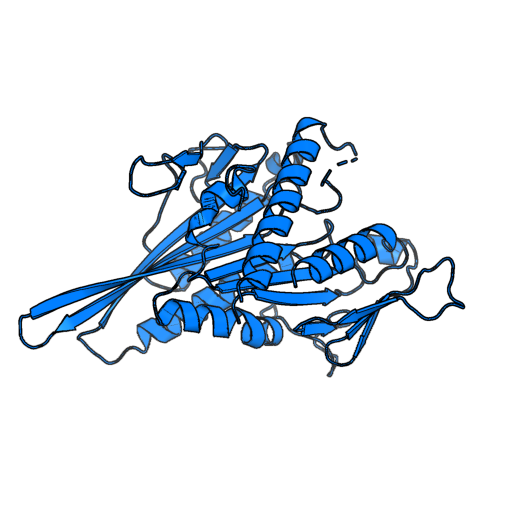? 18.125 -7.982 11.961 1.00 39.62 110 LYS A C 1
ATOM 844 O O . LYS A 1 110 ? 17.313 -8.344 12.812 1.00 41.92 110 LYS A O 1
ATOM 850 N N . GLN A 1 111 ? 18.364 -6.702 11.683 1.00 48.06 111 GLN A N 1
ATOM 851 C CA . GLN A 1 111 ? 17.693 -5.625 12.403 1.00 51.04 111 GLN A CA 1
ATOM 852 C C . GLN A 1 111 ? 16.611 -4.871 11.624 1.00 51.27 111 GLN A C 1
ATOM 853 O O . GLN A 1 111 ? 15.461 -4.819 12.058 1.00 52.37 111 GLN A O 1
ATOM 859 N N . GLU A 1 112 ? 16.968 -4.289 10.483 1.00 54.31 112 GLU A N 1
ATOM 860 C CA . GLU A 1 112 ? 15.996 -3.525 9.700 1.00 58.02 112 GLU A CA 1
ATOM 861 C C . GLU A 1 112 ? 14.789 -4.339 9.252 1.00 58.07 112 GLU A C 1
ATOM 862 O O . GLU A 1 112 ? 14.869 -5.558 9.098 1.00 60.09 112 GLU A O 1
ATOM 868 N N . LYS A 1 113 ? 13.671 -3.645 9.039 1.00 58.08 113 LYS A N 1
ATOM 869 C CA . LYS A 1 113 ? 12.423 -4.282 8.630 1.00 56.12 113 LYS A CA 1
ATOM 870 C C . LYS A 1 113 ? 12.184 -5.438 9.586 1.00 52.42 113 LYS A C 1
ATOM 871 O O . LYS A 1 113 ? 11.556 -6.438 9.238 1.00 49.42 113 LYS A O 1
ATOM 873 N N . ASP A 1 114 ? 12.698 -5.268 10.800 1.00 52.17 114 ASP A N 1
ATOM 874 C CA . ASP A 1 114 ? 12.599 -6.262 11.856 1.00 51.57 114 ASP A CA 1
ATOM 875 C C . ASP A 1 114 ? 12.647 -7.680 11.307 1.00 45.61 114 ASP A C 1
ATOM 876 O O . ASP A 1 114 ? 11.635 -8.377 11.246 1.00 48.62 114 ASP A O 1
ATOM 881 N N . GLN A 1 115 ? 13.838 -8.092 10.895 1.00 37.81 115 GLN A N 1
ATOM 882 C CA . GLN A 1 115 ? 14.051 -9.429 10.366 1.00 28.54 115 GLN A CA 1
ATOM 883 C C . GLN A 1 115 ? 14.733 -10.213 11.477 1.00 19.42 115 GLN A C 1
ATOM 884 O O . GLN A 1 115 ? 15.520 -11.131 11.215 1.00 20.70 115 GLN A O 1
ATOM 890 N N . GLN A 1 116 ? 14.439 -9.835 12.719 1.00 21.23 116 GLN A N 1
ATOM 891 C CA . GLN A 1 116 ? 15.038 -10.492 13.870 1.00 19.11 116 GLN A CA 1
ATOM 892 C C . GLN A 1 116 ? 14.640 -11.966 13.911 1.00 16.66 116 GLN A C 1
ATOM 893 O O . GLN A 1 116 ? 13.474 -12.321 13.683 1.00 15.39 116 GLN A O 1
ATOM 899 N N . GLY A 1 117 ? 15.631 -12.810 14.185 1.00 16.91 117 GLY A N 1
ATOM 900 C CA . GLY A 1 117 ? 15.397 -14.244 14.231 1.00 17.21 117 GLY A CA 1
ATOM 901 C C . GLY A 1 117 ? 14.819 -14.758 15.536 1.00 17.03 117 GLY A C 1
ATOM 902 O O . GLY A 1 117 ? 14.304 -14.001 16.382 1.00 14.31 117 GLY A O 1
ATOM 903 N N . ILE A 1 118 ? 14.907 -16.074 15.705 1.00 14.47 118 ILE A N 1
ATOM 904 C CA . ILE A 1 118 ? 14.395 -16.745 16.880 1.00 15.07 118 ILE A CA 1
ATOM 905 C C . ILE A 1 118 ? 14.959 -16.262 18.213 1.00 14.93 118 ILE A C 1
ATOM 906 O O . ILE A 1 118 ? 14.204 -16.008 19.147 1.00 16.09 118 ILE A O 1
ATOM 911 N N . ILE A 1 119 ? 16.276 -16.109 18.298 1.00 15.91 119 ILE A N 1
ATOM 912 C CA . ILE A 1 119 ? 16.900 -15.699 19.536 1.00 17.56 119 ILE A CA 1
ATOM 913 C C . ILE A 1 119 ? 16.446 -14.318 20.019 1.00 16.92 119 ILE A C 1
ATOM 914 O O . ILE A 1 119 ? 15.969 -14.192 21.138 1.00 18.91 119 ILE A O 1
ATOM 919 N N . PRO A 1 120 ? 16.591 -13.272 19.188 1.00 14.04 120 PRO A N 1
ATOM 920 C CA . PRO A 1 120 ? 16.132 -11.970 19.698 1.00 16.66 120 PRO A CA 1
ATOM 921 C C . PRO A 1 120 ? 14.633 -11.955 20.004 1.00 18.35 120 PRO A C 1
ATOM 922 O O . PRO A 1 120 ? 14.208 -11.357 20.986 1.00 19.06 120 PRO A O 1
ATOM 926 N N . GLN A 1 121 ? 13.828 -12.626 19.185 1.00 15.89 121 GLN A N 1
ATOM 927 C CA . GLN A 1 121 ? 12.389 -12.662 19.448 1.00 15.10 121 GLN A CA 1
ATOM 928 C C . GLN A 1 121 ? 12.054 -13.387 20.748 1.00 17.97 121 GLN A C 1
ATOM 929 O O . GLN A 1 121 ? 11.175 -12.966 21.502 1.00 19.08 121 GLN A O 1
ATOM 935 N N . LEU A 1 122 ? 12.751 -14.486 21.020 1.00 17.28 122 LEU A N 1
ATOM 936 C CA . LEU A 1 122 ? 12.509 -15.235 22.243 1.00 19.26 122 LEU A CA 1
ATOM 937 C C . LEU A 1 122 ? 12.918 -14.401 23.449 1.00 17.66 122 LEU A C 1
ATOM 938 O O . LEU A 1 122 ? 12.232 -14.394 24.459 1.00 18.29 122 LEU A O 1
ATOM 943 N N . CYS A 1 123 ? 14.043 -13.704 23.335 1.00 17.36 123 CYS A N 1
ATOM 944 C CA . CYS A 1 123 ? 14.526 -12.872 24.427 1.00 19.79 123 CYS A CA 1
ATOM 945 C C . CYS A 1 123 ? 13.559 -11.733 24.711 1.00 21.81 123 CYS A C 1
ATOM 946 O O . CYS A 1 123 ? 13.261 -11.431 25.872 1.00 18.97 123 CYS A O 1
ATOM 949 N N . GLU A 1 124 ? 13.067 -11.105 23.650 1.00 19.28 124 GLU A N 1
ATOM 950 C CA . GLU A 1 124 ? 12.125 -9.998 23.818 1.00 21.71 124 GLU A CA 1
ATOM 951 C C . GLU A 1 124 ? 10.837 -10.503 24.462 1.00 22.53 124 GLU A C 1
ATOM 952 O O . GLU A 1 124 ? 10.270 -9.857 25.345 1.00 23.29 124 GLU A O 1
ATOM 958 N N . ASP A 1 125 ? 10.388 -11.676 24.027 1.00 19.38 125 ASP A N 1
ATOM 959 C CA . ASP A 1 125 ? 9.175 -12.283 24.563 1.00 21.39 125 ASP A CA 1
ATOM 960 C C . ASP A 1 125 ? 9.363 -12.608 26.047 1.00 21.71 125 ASP A C 1
ATOM 961 O O . ASP A 1 125 ? 8.488 -12.338 26.866 1.00 22.35 125 ASP A O 1
ATOM 966 N N . LEU A 1 126 ? 10.514 -13.179 26.391 1.00 17.08 126 LEU A N 1
ATOM 967 C CA . LEU A 1 126 ? 10.822 -13.534 27.763 1.00 20.32 126 LEU A CA 1
ATOM 968 C C . LEU A 1 126 ? 10.710 -12.329 28.697 1.00 21.44 126 LEU A C 1
ATOM 969 O O . LEU A 1 126 ? 10.039 -12.386 29.722 1.00 21.02 126 LEU A O 1
ATOM 974 N N . PHE A 1 127 ? 11.379 -11.239 28.341 1.00 20.62 127 PHE A N 1
ATOM 975 C CA . PHE A 1 127 ? 11.348 -10.048 29.180 1.00 21.98 127 PHE A CA 1
ATOM 976 C C . PHE A 1 127 ? 9.984 -9.373 29.212 1.00 25.40 127 PHE A C 1
ATOM 977 O O . PHE A 1 127 ? 9.591 -8.813 30.238 1.00 25.08 127 PHE A O 1
ATOM 985 N N . SER A 1 128 ? 9.258 -9.434 28.100 1.00 22.80 128 SER A N 1
ATOM 986 C CA . SER A 1 128 ? 7.930 -8.838 28.036 1.00 26.47 128 SER A CA 1
ATOM 987 C C . SER A 1 128 ? 7.005 -9.565 29.009 1.00 29.68 128 SER A C 1
ATOM 988 O O . SER A 1 128 ? 6.181 -8.946 29.684 1.00 29.56 128 SER A O 1
ATOM 991 N N . ARG A 1 129 ? 7.150 -10.885 29.088 1.00 26.13 129 ARG A N 1
ATOM 992 C CA . ARG A 1 129 ? 6.328 -11.672 29.991 1.00 26.89 129 ARG A CA 1
ATOM 993 C C . ARG A 1 129 ? 6.730 -11.422 31.438 1.00 26.76 129 ARG A C 1
ATOM 994 O O . ARG A 1 129 ? 5.877 -11.367 32.323 1.00 28.23 129 ARG A O 1
ATOM 1002 N N . ILE A 1 130 ? 8.027 -11.268 31.681 1.00 26.95 130 ILE A N 1
ATOM 1003 C CA . ILE A 1 130 ? 8.519 -11.024 33.030 1.00 28.13 130 ILE A CA 1
ATOM 1004 C C . ILE A 1 130 ? 8.057 -9.670 33.563 1.00 33.68 130 ILE A C 1
ATOM 1005 O O . ILE A 1 130 ? 7.491 -9.584 34.652 1.00 33.24 130 ILE A O 1
ATOM 1010 N N . ASN A 1 131 ? 8.294 -8.614 32.792 1.00 36.96 131 ASN A N 1
ATOM 1011 C CA . ASN A 1 131 ? 7.913 -7.272 33.219 1.00 43.73 131 ASN A CA 1
ATOM 1012 C C . ASN A 1 131 ? 6.417 -7.073 33.429 1.00 48.21 131 ASN A C 1
ATOM 1013 O O . ASN A 1 131 ? 6.013 -6.299 34.297 1.00 49.91 131 ASN A O 1
ATOM 1018 N N . ASP A 1 132 ? 5.590 -7.761 32.647 1.00 49.40 132 ASP A N 1
ATOM 1019 C CA . ASP A 1 132 ? 4.146 -7.626 32.810 1.00 54.66 132 ASP A CA 1
ATOM 1020 C C . ASP A 1 132 ? 3.655 -8.392 34.032 1.00 56.86 132 ASP A C 1
ATOM 1021 O O . ASP A 1 132 ? 2.465 -8.375 34.350 1.00 57.44 132 ASP A O 1
ATOM 1026 N N . THR A 1 133 ? 4.577 -9.063 34.715 1.00 59.04 133 THR A N 1
ATOM 1027 C CA . THR A 1 133 ? 4.239 -9.827 35.911 1.00 60.31 133 THR A CA 1
ATOM 1028 C C . THR A 1 133 ? 3.634 -8.915 36.973 1.00 61.78 133 THR A C 1
ATOM 1029 O O . THR A 1 133 ? 4.272 -7.959 37.422 1.00 61.05 133 THR A O 1
ATOM 1033 N N . THR A 1 134 ? 2.402 -9.212 37.373 1.00 62.50 134 THR A N 1
ATOM 1034 C CA . THR A 1 134 ? 1.739 -8.404 38.384 1.00 64.33 134 THR A CA 1
ATOM 1035 C C . THR A 1 134 ? 1.384 -9.251 39.615 1.00 64.60 134 THR A C 1
ATOM 1036 O O . THR A 1 134 ? 0.235 -9.315 40.056 1.00 65.12 134 THR A O 1
ATOM 1040 N N . ASN A 1 135 ? 2.408 -9.905 40.154 1.00 62.09 135 ASN A N 1
ATOM 1041 C CA . ASN A 1 135 ? 2.296 -10.749 41.340 1.00 59.29 135 ASN A CA 1
ATOM 1042 C C . ASN A 1 135 ? 3.600 -10.576 42.112 1.00 57.15 135 ASN A C 1
ATOM 1043 O O . ASN A 1 135 ? 4.645 -11.085 41.712 1.00 58.06 135 ASN A O 1
ATOM 1048 N N . ASP A 1 136 ? 3.526 -9.848 43.220 1.00 53.90 136 ASP A N 1
ATOM 1049 C CA . ASP A 1 136 ? 4.695 -9.555 44.037 1.00 51.81 136 ASP A CA 1
ATOM 1050 C C . ASP A 1 136 ? 5.430 -10.760 44.615 1.00 50.27 136 ASP A C 1
ATOM 1051 O O . ASP A 1 136 ? 6.533 -10.616 45.145 1.00 48.44 136 ASP A O 1
ATOM 1056 N N . ASN A 1 137 ? 4.829 -11.943 44.523 1.00 47.49 137 ASN A N 1
ATOM 1057 C CA . ASN A 1 137 ? 5.480 -13.143 45.037 1.00 45.17 137 ASN A CA 1
ATOM 1058 C C . ASN A 1 137 ? 6.405 -13.742 43.984 1.00 38.52 137 ASN A C 1
ATOM 1059 O O . ASN A 1 137 ? 7.187 -14.645 44.278 1.00 41.04 137 ASN A O 1
ATOM 1064 N N . MET A 1 138 ? 6.316 -13.234 42.759 1.00 39.07 138 MET A N 1
ATOM 1065 C CA . MET A 1 138 ? 7.147 -13.728 41.666 1.00 35.68 138 MET A CA 1
ATOM 1066 C C . MET A 1 138 ? 8.260 -12.767 41.259 1.00 33.28 138 MET A C 1
ATOM 1067 O O . MET A 1 138 ? 8.004 -11.609 40.928 1.00 36.12 138 MET A O 1
ATOM 1072 N N . SER A 1 139 ? 9.495 -13.259 41.288 1.00 31.68 139 SER A N 1
ATOM 1073 C CA . SER A 1 139 ? 10.659 -12.478 40.881 1.00 30.36 139 SER A CA 1
ATOM 1074 C C . SER A 1 139 ? 11.489 -13.388 39.977 1.00 30.29 139 SER A C 1
ATOM 1075 O O . SER A 1 139 ? 11.335 -14.611 40.020 1.00 27.50 139 SER A O 1
ATOM 1078 N N . TYR A 1 140 ? 12.364 -12.808 39.161 1.00 26.01 140 TYR A N 1
ATOM 1079 C CA . TYR A 1 140 ? 13.150 -13.609 38.230 1.00 24.52 140 TYR A CA 1
ATOM 1080 C C . TYR A 1 140 ? 14.600 -13.178 38.091 1.00 22.71 140 TYR A C 1
ATOM 1081 O O . TYR A 1 140 ? 14.997 -12.103 38.531 1.00 24.79 140 TYR A O 1
ATOM 1090 N N . SER A 1 141 ? 15.386 -14.046 37.465 1.00 24.38 141 SER A N 1
ATOM 1091 C CA . SER A 1 141 ? 16.784 -13.769 37.186 1.00 24.10 141 SER A CA 1
ATOM 1092 C C . SER A 1 141 ? 17.050 -14.363 35.811 1.00 23.42 141 SER A C 1
ATOM 1093 O O . SER A 1 141 ? 16.572 -15.459 35.493 1.00 21.79 141 SER A O 1
ATOM 1096 N N . VAL A 1 142 ? 17.769 -13.622 34.977 1.00 19.36 142 VAL A N 1
ATOM 1097 C CA . VAL A 1 142 ? 18.097 -14.081 33.634 1.00 21.62 142 VAL A CA 1
ATOM 1098 C C . VAL A 1 142 ? 19.605 -13.968 33.454 1.00 21.09 142 VAL A C 1
ATOM 1099 O O . VAL A 1 142 ? 20.175 -12.873 33.541 1.00 23.82 142 VAL A O 1
ATOM 1103 N N . GLU A 1 143 ? 20.254 -15.107 33.221 1.00 19.58 143 GLU A N 1
ATOM 1104 C CA . GLU A 1 143 ? 21.698 -15.147 33.038 1.00 20.46 143 GLU A CA 1
ATOM 1105 C C . GLU A 1 143 ? 21.996 -15.666 31.643 1.00 21.67 143 GLU A C 1
ATOM 1106 O O . GLU A 1 143 ? 21.373 -16.630 31.183 1.00 22.07 143 GLU A O 1
ATOM 1112 N N . VAL A 1 144 ? 22.952 -15.035 30.971 1.00 20.03 144 VAL A N 1
ATOM 1113 C CA . VAL A 1 144 ? 23.289 -15.407 29.608 1.00 18.29 144 VAL A CA 1
ATOM 1114 C C . VAL A 1 144 ? 24.756 -15.721 29.347 1.00 20.08 144 VAL A C 1
ATOM 1115 O O . VAL A 1 144 ? 25.657 -15.101 29.915 1.00 19.54 144 VAL A O 1
ATOM 1119 N N . SER A 1 145 ? 24.974 -16.690 28.461 1.00 18.51 145 SER A N 1
ATOM 1120 C CA . SER A 1 145 ? 26.304 -17.109 28.023 1.00 19.17 145 SER A CA 1
ATOM 1121 C C . SER A 1 145 ? 26.192 -17.277 26.512 1.00 18.94 145 SER A C 1
ATOM 1122 O O . SER A 1 145 ? 25.165 -17.727 26.008 1.00 20.34 145 SER A O 1
ATOM 1125 N N . TYR A 1 146 ? 27.236 -16.897 25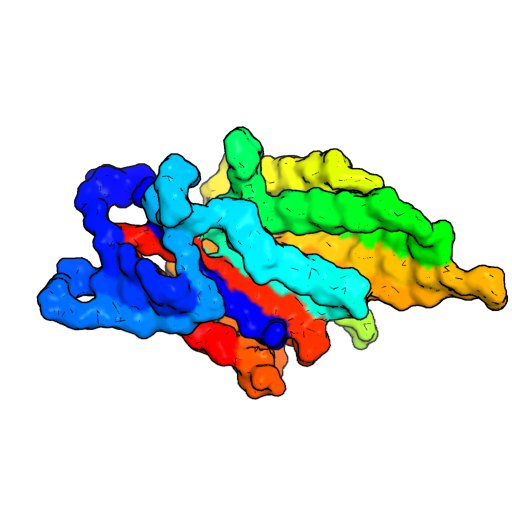.787 1.00 17.57 146 TYR A N 1
ATOM 1126 C CA . TYR A 1 146 ? 27.253 -16.991 24.336 1.00 16.40 146 TYR A CA 1
ATOM 1127 C C . TYR A 1 146 ? 28.653 -17.439 23.964 1.00 17.12 146 TYR A C 1
ATOM 1128 O O . TYR A 1 146 ? 29.639 -16.749 24.257 1.00 18.58 146 TYR A O 1
ATOM 1137 N N . MET A 1 147 ? 28.747 -18.592 23.302 1.00 17.12 147 MET A N 1
ATOM 1138 C CA . MET A 1 147 ? 30.042 -19.174 22.961 1.00 17.47 147 MET A CA 1
ATOM 1139 C C . MET A 1 147 ? 30.062 -19.867 21.605 1.00 16.87 147 MET A C 1
ATOM 1140 O O . MET A 1 147 ? 29.018 -20.094 20.984 1.00 16.59 147 MET A O 1
ATOM 1145 N N . GLU A 1 148 ? 31.269 -20.201 21.159 1.00 16.86 148 GLU A N 1
ATOM 1146 C CA . GLU A 1 148 ? 31.461 -20.927 19.918 1.00 14.93 148 GLU A CA 1
ATOM 1147 C C . GLU A 1 148 ? 32.251 -22.182 20.273 1.00 16.37 148 GLU A C 1
ATOM 1148 O O . GLU A 1 148 ? 33.174 -22.130 21.081 1.00 17.89 148 GLU A O 1
ATOM 1154 N N . ILE A 1 149 ? 31.861 -23.303 19.673 1.00 16.84 149 ILE A N 1
ATOM 1155 C CA . ILE A 1 149 ? 32.562 -24.572 19.888 1.00 18.24 149 ILE A CA 1
ATOM 1156 C C . ILE A 1 149 ? 33.263 -24.889 18.577 1.00 19.14 149 ILE A C 1
ATOM 1157 O O . ILE A 1 149 ? 32.621 -25.120 17.552 1.00 17.13 149 ILE A O 1
ATOM 1162 N N . TYR A 1 150 ? 34.590 -24.876 18.607 1.00 18.73 150 TYR A N 1
ATOM 1163 C CA . TYR A 1 150 ? 35.388 -25.131 17.420 1.00 21.02 150 TYR A CA 1
ATOM 1164 C C . TYR A 1 150 ? 36.503 -26.128 17.737 1.00 22.71 150 TYR A C 1
ATOM 1165 O O . TYR A 1 150 ? 37.363 -25.868 18.573 1.00 21.71 150 TYR A O 1
ATOM 1174 N N . CYS A 1 151 ? 36.468 -27.278 17.072 1.00 27.60 151 CYS A N 1
ATOM 1175 C CA . CYS A 1 151 ? 37.471 -28.317 17.282 1.00 31.39 151 CYS A CA 1
ATOM 1176 C C . CYS A 1 151 ? 37.666 -28.678 18.755 1.00 31.91 151 CYS A C 1
ATOM 1177 O O . CYS A 1 151 ? 38.793 -28.727 19.252 1.00 30.98 151 CYS A O 1
ATOM 1180 N N . GLU A 1 152 ? 36.553 -28.922 19.442 1.00 30.50 152 GLU A N 1
ATOM 1181 C CA . GLU A 1 152 ? 36.546 -29.316 20.850 1.00 29.58 152 GLU A CA 1
ATOM 1182 C C . GLU A 1 152 ? 36.960 -28.249 21.857 1.00 27.89 152 GLU A C 1
ATOM 1183 O O . GLU A 1 152 ? 37.129 -28.539 23.044 1.00 29.95 152 GLU A O 1
ATOM 1189 N N . ARG A 1 153 ? 37.121 -27.017 21.385 1.00 24.93 153 ARG A N 1
ATOM 1190 C CA . ARG A 1 153 ? 37.501 -25.904 22.255 1.00 25.85 153 ARG A CA 1
ATOM 1191 C C . ARG A 1 153 ? 36.391 -24.860 22.235 1.00 23.34 153 ARG A C 1
ATOM 1192 O O . ARG A 1 153 ? 35.706 -24.700 21.229 1.00 21.88 153 ARG A O 1
ATOM 1200 N N . VAL A 1 154 ? 36.231 -24.152 23.345 1.00 18.93 154 VAL A N 1
ATOM 1201 C CA . VAL A 1 154 ? 35.184 -23.139 23.462 1.00 19.51 154 VAL A CA 1
ATOM 1202 C C . VAL A 1 154 ? 35.724 -21.715 23.520 1.00 19.45 154 VAL A C 1
ATOM 1203 O O . VAL A 1 154 ? 36.648 -21.427 24.273 1.00 21.96 154 VAL A O 1
ATOM 1207 N N . ARG A 1 155 ? 35.101 -20.842 22.730 1.00 18.45 155 ARG A N 1
ATOM 1208 C CA . ARG A 1 155 ? 35.443 -19.415 22.638 1.00 21.43 155 ARG A CA 1
ATOM 1209 C C . ARG A 1 155 ? 34.288 -18.610 23.2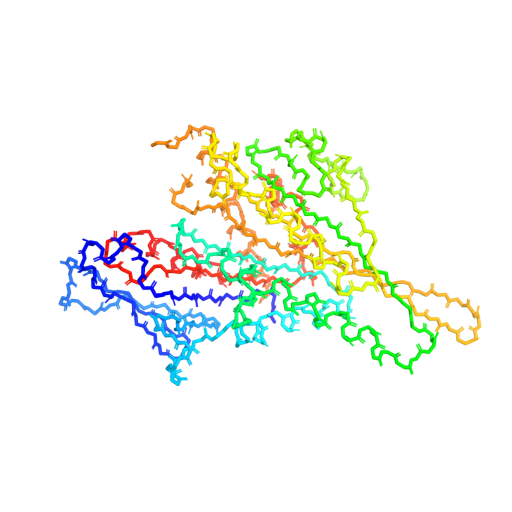67 1.00 20.75 155 ARG A C 1
ATOM 1210 O O . ARG A 1 155 ? 33.130 -18.788 22.891 1.00 21.32 155 ARG A O 1
ATOM 1218 N N . ASP A 1 156 ? 34.604 -17.745 24.231 1.00 20.51 156 ASP A N 1
ATOM 1219 C CA . ASP A 1 156 ? 33.597 -16.929 24.908 1.00 18.55 156 ASP A CA 1
ATOM 1220 C C . ASP A 1 156 ? 33.334 -15.683 24.061 1.00 22.00 156 ASP A C 1
ATOM 1221 O O . ASP A 1 156 ? 34.160 -14.766 24.026 1.00 23.38 156 ASP A O 1
ATOM 1226 N N . LEU A 1 157 ? 32.181 -15.642 23.400 1.00 16.92 157 LEU A N 1
ATOM 1227 C CA . LEU A 1 157 ? 31.831 -14.520 22.534 1.00 18.43 157 LEU A CA 1
ATOM 1228 C C . LEU A 1 157 ? 31.477 -13.243 23.300 1.00 24.04 157 LEU A C 1
ATOM 1229 O O . LEU A 1 157 ? 31.318 -12.182 22.695 1.00 25.37 157 LEU A O 1
ATOM 1234 N N . LEU A 1 158 ? 31.349 -13.349 24.617 1.00 24.75 158 LEU A N 1
ATOM 1235 C CA . LEU A 1 158 ? 31.008 -12.195 25.436 1.00 26.03 158 LEU A CA 1
ATOM 1236 C C . LEU A 1 158 ? 32.231 -11.617 26.136 1.00 30.53 158 LEU A C 1
ATOM 1237 O O . LEU A 1 158 ? 32.125 -10.668 26.915 1.00 31.71 158 LEU A O 1
ATOM 1242 N N . ASN A 1 159 ? 33.395 -12.196 25.857 1.00 30.25 159 ASN A N 1
ATOM 1243 C CA . ASN A 1 159 ? 34.653 -11.731 26.445 1.00 38.42 159 ASN A CA 1
ATOM 1244 C C . ASN A 1 159 ? 35.727 -11.688 25.359 1.00 40.80 159 ASN A C 1
ATOM 1245 O O . ASN A 1 159 ? 36.267 -12.721 24.965 1.00 44.95 159 ASN A O 1
ATOM 1250 N N . PRO A 1 160 ? 36.062 -10.483 24.868 1.00 47.58 160 PRO A N 1
ATOM 1251 C CA . PRO A 1 160 ? 37.074 -10.338 23.815 1.00 51.78 160 PRO A CA 1
ATOM 1252 C C . PRO A 1 160 ? 38.471 -10.672 24.322 1.00 55.67 160 PRO A C 1
ATOM 1253 O O . PRO A 1 160 ? 39.302 -11.213 23.588 1.00 58.74 160 PRO A O 1
ATOM 1257 N N . LYS A 1 161 ? 38.717 -10.350 25.588 1.00 59.48 161 LYS A N 1
ATOM 1258 C CA . LYS A 1 161 ? 40.014 -10.580 26.224 1.00 62.55 161 LYS A CA 1
ATOM 1259 C C . LYS A 1 161 ? 40.437 -12.047 26.347 1.00 63.80 161 LYS A C 1
ATOM 1260 O O . LYS A 1 161 ? 41.550 -12.399 25.962 1.00 65.60 161 LYS A O 1
ATOM 1266 N N . ASN A 1 162 ? 39.562 -12.894 26.887 1.00 64.42 162 ASN A N 1
ATOM 1267 C CA . ASN A 1 162 ? 39.862 -14.320 27.052 1.00 64.83 162 ASN A CA 1
ATOM 1268 C C . ASN A 1 162 ? 40.460 -14.931 25.780 1.00 64.67 162 ASN A C 1
ATOM 1269 O O . ASN A 1 162 ? 41.648 -15.277 25.742 1.00 66.68 162 ASN A O 1
ATOM 1274 N N . LYS A 1 163 ? 39.614 -15.074 24.760 1.00 62.26 163 LYS A N 1
ATOM 1275 C CA . LYS A 1 163 ? 39.976 -15.610 23.450 1.00 59.87 163 LYS A CA 1
ATOM 1276 C C . LYS A 1 163 ? 40.207 -17.132 23.286 1.00 58.85 163 LYS A C 1
ATOM 1277 O O . LYS A 1 163 ? 41.005 -17.747 24.012 1.00 59.26 163 LYS A O 1
ATOM 1279 N N . GLY A 1 164 ? 39.485 -17.708 22.310 1.00 54.26 164 GLY A N 1
ATOM 1280 C CA . GLY A 1 164 ? 39.559 -19.129 21.933 1.00 53.01 164 GLY A CA 1
ATOM 1281 C C . GLY A 1 164 ? 39.298 -20.274 22.926 1.00 52.21 164 GLY A C 1
ATOM 1282 O O . GLY A 1 164 ? 38.142 -20.675 23.117 1.00 53.10 164 GLY A O 1
ATOM 1283 N N . ASN A 1 165 ? 40.405 -20.827 23.439 1.00 53.16 165 ASN A N 1
ATOM 1284 C CA . ASN A 1 165 ? 40.664 -21.903 24.434 1.00 47.16 165 ASN A CA 1
ATOM 1285 C C . ASN A 1 165 ? 39.811 -22.695 25.478 1.00 43.68 165 ASN A C 1
ATOM 1286 O O . ASN A 1 165 ? 40.266 -23.751 25.911 1.00 43.46 165 ASN A O 1
ATOM 1291 N N . LEU A 1 166 ? 38.663 -22.230 25.957 1.00 35.97 166 LEU A N 1
ATOM 1292 C CA . LEU A 1 166 ? 38.028 -22.981 27.053 1.00 31.91 166 LEU A CA 1
ATOM 1293 C C . LEU A 1 166 ? 37.716 -24.471 26.860 1.00 33.69 166 LEU A C 1
ATOM 1294 O O . LEU A 1 166 ? 37.458 -24.938 25.750 1.00 33.18 166 LEU A O 1
ATOM 1299 N N . ARG A 1 167 ? 37.777 -25.221 27.959 1.00 31.37 167 ARG A N 1
ATOM 1300 C CA . ARG A 1 167 ? 37.502 -26.653 27.919 1.00 36.05 167 ARG A CA 1
ATOM 1301 C C . ARG A 1 167 ? 36.211 -26.985 28.648 1.00 33.62 167 ARG A C 1
ATOM 1302 O O . ARG A 1 167 ? 35.864 -26.356 29.650 1.00 34.87 167 ARG A O 1
ATOM 1310 N N . VAL A 1 168 ? 35.496 -27.969 28.121 1.00 31.03 168 VAL A N 1
ATOM 1311 C CA . VAL A 1 168 ? 34.268 -28.424 28.738 1.00 28.74 168 VAL A CA 1
ATOM 1312 C C . VAL A 1 168 ? 34.708 -29.450 29.767 1.00 29.57 168 VAL A C 1
ATOM 1313 O O . VAL A 1 168 ? 35.586 -30.274 29.494 1.00 27.44 168 VAL A O 1
ATOM 1317 N N . ARG A 1 169 ? 34.125 -29.382 30.956 1.00 26.87 169 ARG A N 1
ATOM 1318 C CA . ARG A 1 169 ? 34.465 -30.315 32.016 1.00 27.37 169 ARG A CA 1
ATOM 1319 C C . ARG A 1 169 ? 33.195 -30.910 32.592 1.00 26.74 169 ARG A C 1
ATOM 1320 O O . ARG A 1 169 ? 32.097 -30.389 32.384 1.00 27.15 169 ARG A O 1
ATOM 1328 N N . GLU A 1 170 ? 33.349 -32.012 33.315 1.00 25.10 170 GLU A N 1
ATOM 1329 C CA . GLU A 1 170 ? 32.213 -32.682 33.936 1.00 22.76 170 GLU A CA 1
ATOM 1330 C C . GLU A 1 170 ? 32.376 -32.576 35.440 1.00 22.77 170 GLU A C 1
ATOM 1331 O O . GLU A 1 170 ? 33.303 -33.157 36.017 1.00 25.31 170 GLU A O 1
ATOM 1337 N N . HIS A 1 171 ? 31.501 -31.811 36.081 1.00 21.59 171 HIS A N 1
ATOM 1338 C CA . HIS A 1 171 ? 31.564 -31.677 37.525 1.00 25.02 171 HIS A CA 1
ATOM 1339 C C . HIS A 1 171 ? 31.168 -33.068 38.023 1.00 24.05 171 HIS A C 1
ATOM 1340 O O . HIS A 1 171 ? 30.263 -33.692 37.472 1.00 28.01 171 HIS A O 1
ATOM 1347 N N . PRO A 1 172 ? 31.846 -33.575 39.061 1.00 23.61 172 PRO A N 1
ATOM 1348 C CA . PRO A 1 172 ? 31.507 -34.908 39.566 1.00 24.95 172 PRO A CA 1
ATOM 1349 C C . PRO A 1 172 ? 30.040 -35.133 39.924 1.00 25.91 172 PRO A C 1
ATOM 1350 O O . PRO A 1 172 ? 29.558 -36.269 39.884 1.00 25.68 172 PRO A O 1
ATOM 1354 N N . LEU A 1 173 ? 29.323 -34.059 40.247 1.00 24.14 173 LEU A N 1
ATOM 1355 C CA . LEU A 1 173 ? 27.921 -34.177 40.620 1.00 22.90 173 LEU A CA 1
ATOM 1356 C C . LEU A 1 173 ? 26.948 -33.270 39.870 1.00 24.02 173 LEU A C 1
ATOM 1357 O O . LEU A 1 173 ? 25.798 -33.651 39.637 1.00 24.50 173 LEU A O 1
ATOM 1362 N N . LEU A 1 174 ? 27.409 -32.084 39.478 1.00 25.20 174 LEU A N 1
ATOM 1363 C CA . LEU A 1 174 ? 26.538 -31.110 38.812 1.00 24.01 174 LEU A CA 1
ATOM 1364 C C . LEU A 1 174 ? 26.502 -31.053 37.289 1.00 24.91 174 LEU A C 1
ATOM 1365 O O . LEU A 1 174 ? 25.911 -30.133 36.723 1.00 28.94 174 LEU A O 1
ATOM 1370 N N . GLY A 1 175 ? 27.124 -32.015 36.618 1.00 24.43 175 GLY A N 1
ATOM 1371 C CA . GLY A 1 175 ? 27.082 -32.015 35.168 1.00 25.13 175 GLY A CA 1
ATOM 1372 C C . GLY A 1 175 ? 28.173 -31.259 34.436 1.00 24.29 175 GLY A C 1
ATOM 1373 O O . GLY A 1 175 ? 29.122 -30.760 35.047 1.00 24.42 175 GLY A O 1
ATOM 1374 N N . PRO A 1 176 ? 28.050 -31.149 33.103 1.00 23.63 176 PRO A N 1
ATOM 1375 C CA . PRO A 1 176 ? 29.013 -30.461 32.241 1.00 24.49 176 PRO A CA 1
ATOM 1376 C C . PRO A 1 176 ? 28.959 -28.946 32.357 1.00 24.35 176 PRO A C 1
ATOM 1377 O O . PRO A 1 176 ? 27.907 -28.366 32.629 1.00 24.36 176 PRO A O 1
ATOM 1381 N N . TYR A 1 177 ? 30.107 -28.316 32.145 1.00 24.96 177 TYR A N 1
ATOM 1382 C CA . TYR A 1 177 ? 30.199 -26.865 32.194 1.00 26.10 177 TYR A CA 1
ATOM 1383 C C . TYR A 1 177 ? 31.482 -26.426 31.506 1.00 25.43 177 TYR A C 1
ATOM 1384 O O . TYR A 1 177 ? 32.425 -27.213 31.353 1.00 24.66 177 TYR A O 1
ATOM 1393 N N . VAL A 1 178 ? 31.509 -25.169 31.076 1.00 23.72 178 VAL A N 1
ATOM 1394 C CA . VAL A 1 178 ? 32.684 -24.620 30.423 1.00 22.46 178 VAL A CA 1
ATOM 1395 C C . VAL A 1 178 ? 33.433 -23.820 31.474 1.00 21.14 178 VAL A C 1
ATOM 1396 O O . VAL A 1 178 ? 32.906 -22.839 32.010 1.00 26.75 178 VAL A O 1
ATOM 1400 N N . GLU A 1 179 ? 34.657 -24.231 31.780 1.00 27.13 179 GLU A N 1
ATOM 1401 C CA . GLU A 1 179 ? 35.432 -23.525 32.790 1.00 30.57 179 GLU A CA 1
ATOM 1402 C C . GLU A 1 179 ? 35.771 -22.095 32.363 1.00 29.47 179 GLU A C 1
ATOM 1403 O O . GLU A 1 179 ? 36.208 -21.855 31.237 1.00 32.51 179 GLU A O 1
ATOM 1409 N N . ASP A 1 180 ? 35.545 -21.155 33.275 1.00 30.14 180 ASP A N 1
ATOM 1410 C CA . ASP A 1 180 ? 35.825 -19.740 33.047 1.00 33.69 180 ASP A CA 1
ATOM 1411 C C . ASP A 1 180 ? 34.962 -19.048 31.991 1.00 31.63 180 ASP A C 1
ATOM 1412 O O . ASP A 1 180 ? 35.303 -17.960 31.526 1.00 31.06 180 ASP A O 1
ATOM 1417 N N . LEU A 1 181 ? 33.851 -19.670 31.610 1.00 26.34 181 LEU A N 1
ATOM 1418 C CA . LEU A 1 181 ? 32.959 -19.068 30.624 1.00 26.02 181 LEU A CA 1
ATOM 1419 C C . LEU A 1 181 ? 32.129 -17.991 31.316 1.00 24.55 181 LEU A C 1
ATOM 1420 O O . LEU A 1 181 ? 31.580 -18.215 32.393 1.00 26.35 181 LEU A O 1
ATOM 1425 N N . SER A 1 182 ? 32.028 -16.821 30.697 1.00 23.62 182 SER A N 1
ATOM 1426 C CA . SER A 1 182 ? 31.254 -15.741 31.300 1.00 26.87 182 SER A CA 1
ATOM 1427 C C . SER A 1 182 ? 29.758 -16.055 31.305 1.00 24.66 182 SER A C 1
ATOM 1428 O O . SER A 1 182 ? 29.211 -16.605 30.348 1.00 23.82 182 SER A O 1
ATOM 1431 N N . LYS A 1 183 ? 29.113 -15.717 32.412 1.00 22.93 183 LYS A N 1
ATOM 1432 C CA . LYS A 1 183 ? 27.682 -15.925 32.590 1.00 25.66 183 LYS A CA 1
ATOM 1433 C C . LYS A 1 183 ? 27.208 -14.603 33.179 1.00 25.54 183 LYS A C 1
ATOM 1434 O O . LYS A 1 183 ? 27.422 -14.327 34.358 1.00 30.04 183 LYS A O 1
ATOM 1440 N N . LEU A 1 184 ? 26.573 -13.787 32.345 1.00 22.65 184 LEU A N 1
ATOM 1441 C CA . LEU A 1 184 ? 26.137 -12.464 32.768 1.00 24.78 184 LEU A CA 1
ATOM 1442 C C . LEU A 1 184 ? 24.661 -12.299 33.098 1.00 25.16 184 LEU A C 1
ATOM 1443 O O . LEU A 1 184 ? 23.785 -12.729 32.351 1.00 23.62 184 LEU A O 1
ATOM 1448 N N . ALA A 1 185 ? 24.400 -11.650 34.227 1.00 26.03 185 ALA A N 1
ATOM 1449 C CA . ALA A 1 185 ? 23.037 -11.383 34.657 1.00 28.66 185 ALA A CA 1
ATOM 1450 C C . ALA A 1 185 ? 22.540 -10.184 33.854 1.00 28.98 185 ALA A C 1
ATOM 1451 O O . ALA A 1 185 ? 23.250 -9.185 33.715 1.00 30.47 185 ALA A O 1
ATOM 1453 N N . VAL A 1 186 ? 21.332 -10.294 33.313 1.00 24.48 186 VAL A N 1
ATOM 1454 C CA . VAL A 1 186 ? 20.738 -9.218 32.528 1.00 24.29 186 VAL A CA 1
ATOM 1455 C C . VAL A 1 186 ? 19.352 -8.917 33.079 1.00 22.85 186 VAL A C 1
ATOM 1456 O O . VAL A 1 186 ? 18.577 -9.830 33.374 1.00 23.63 186 VAL A O 1
ATOM 1460 N N . THR A 1 187 ? 19.030 -7.634 33.217 1.00 25.90 187 THR A N 1
ATOM 1461 C CA . THR A 1 187 ? 17.740 -7.246 33.770 1.00 26.62 187 THR A CA 1
ATOM 1462 C C . THR A 1 187 ? 16.774 -6.561 32.807 1.00 26.59 187 THR A C 1
ATOM 1463 O O . THR A 1 187 ? 15.731 -6.060 33.230 1.00 26.23 187 THR A O 1
ATOM 1467 N N . SER A 1 188 ? 17.107 -6.537 31.521 1.00 25.24 188 SER A N 1
ATOM 1468 C CA . SER A 1 188 ? 16.234 -5.909 30.531 1.00 26.45 188 SER A CA 1
ATOM 1469 C C . SER A 1 188 ? 16.520 -6.430 29.133 1.00 23.79 188 SER A C 1
ATOM 1470 O O . SER A 1 188 ? 17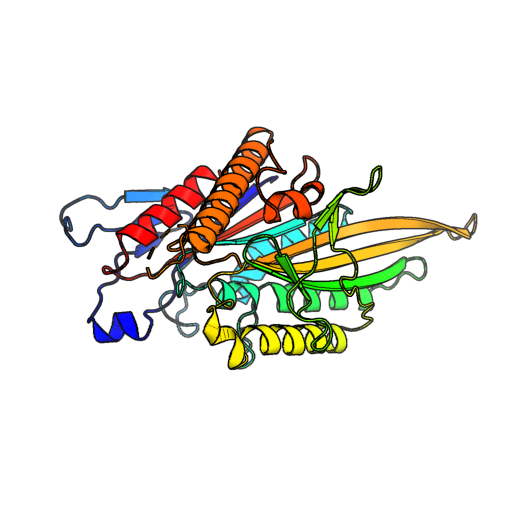.598 -6.964 28.873 1.00 24.40 188 SER A O 1
ATOM 1473 N N . TYR A 1 189 ? 15.565 -6.259 28.227 1.00 25.61 189 TYR A N 1
ATOM 1474 C CA . TYR A 1 189 ? 15.758 -6.715 26.860 1.00 28.43 189 TYR A CA 1
ATOM 1475 C C . TYR A 1 189 ? 16.887 -5.936 26.196 1.00 27.88 189 TYR A C 1
ATOM 1476 O O . TYR A 1 189 ? 17.719 -6.504 25.486 1.00 26.34 189 TYR A O 1
ATOM 1485 N N . ASN A 1 190 ? 16.914 -4.626 26.420 1.00 31.43 190 ASN A N 1
ATOM 1486 C CA . ASN A 1 190 ? 17.953 -3.789 25.832 1.00 32.18 190 ASN A CA 1
ATOM 1487 C C . ASN A 1 190 ? 19.337 -4.307 26.194 1.00 28.14 190 ASN A C 1
ATOM 1488 O O . ASN A 1 190 ? 20.232 -4.336 25.358 1.00 27.67 190 ASN A O 1
ATOM 1493 N N . ASP A 1 191 ? 19.504 -4.719 27.444 1.00 27.65 191 ASP A N 1
ATOM 1494 C CA . ASP A 1 191 ? 20.785 -5.231 27.909 1.00 28.61 191 ASP A CA 1
ATOM 1495 C C . ASP A 1 191 ? 21.145 -6.576 27.280 1.00 27.38 191 ASP A C 1
ATOM 1496 O O . ASP A 1 191 ? 22.289 -6.797 26.891 1.00 23.78 191 ASP A O 1
ATOM 1501 N N . ILE A 1 192 ? 20.177 -7.475 27.161 1.00 25.07 192 ILE A N 1
ATOM 1502 C CA . ILE A 1 192 ? 20.485 -8.769 26.559 1.00 25.01 192 ILE A CA 1
ATOM 1503 C C . ILE A 1 192 ? 20.696 -8.587 25.057 1.00 25.22 192 ILE A C 1
ATOM 1504 O O . ILE A 1 192 ? 21.441 -9.340 24.428 1.00 25.04 192 ILE A O 1
ATOM 1509 N N . GLN A 1 193 ? 20.053 -7.575 24.478 1.00 24.51 193 GLN A N 1
ATOM 1510 C CA . GLN A 1 193 ? 20.211 -7.302 23.058 1.00 28.23 193 GLN A CA 1
ATOM 1511 C C . GLN A 1 193 ? 21.612 -6.740 22.828 1.00 27.68 193 GLN A C 1
ATOM 1512 O O . GLN A 1 193 ? 22.233 -7.005 21.799 1.00 27.87 193 GLN A O 1
ATOM 1518 N N . ASP A 1 194 ? 22.111 -5.959 23.784 1.00 26.57 194 ASP A N 1
ATOM 1519 C CA . ASP A 1 194 ? 23.460 -5.410 23.659 1.00 27.88 194 ASP A CA 1
ATOM 1520 C C . ASP A 1 194 ? 24.465 -6.560 23.660 1.00 27.30 194 ASP A C 1
ATOM 1521 O O . ASP A 1 194 ? 25.450 -6.539 22.925 1.00 28.48 194 ASP A O 1
ATOM 1526 N N . LEU A 1 195 ? 24.212 -7.559 24.499 1.00 23.10 195 LEU A N 1
ATOM 1527 C CA . LEU A 1 195 ? 25.088 -8.729 24.585 1.00 26.48 195 LEU A CA 1
ATOM 1528 C C . LEU A 1 195 ? 25.037 -9.533 23.293 1.00 24.72 195 LEU A C 1
ATOM 1529 O O . LEU A 1 195 ? 26.064 -10.014 22.816 1.00 23.31 195 LEU A O 1
ATOM 1534 N N . MET A 1 196 ? 23.843 -9.688 22.729 1.00 22.01 196 MET A N 1
ATOM 1535 C CA . MET A 1 196 ? 23.697 -10.417 21.475 1.00 23.97 196 MET A CA 1
ATOM 1536 C C . MET A 1 196 ? 24.482 -9.718 20.378 1.00 26.74 196 MET A C 1
ATOM 1537 O O . MET A 1 196 ? 25.246 -10.353 19.648 1.00 24.48 196 MET A O 1
ATOM 1542 N N . ASP A 1 197 ? 24.277 -8.405 20.263 1.00 26.58 197 ASP A N 1
ATOM 1543 C CA . ASP A 1 197 ? 24.957 -7.606 19.247 1.00 27.99 197 ASP A CA 1
ATOM 1544 C C . ASP A 1 197 ? 26.461 -7.750 19.370 1.00 24.69 197 ASP A C 1
ATOM 1545 O O . ASP A 1 197 ? 27.153 -7.966 18.377 1.00 25.99 197 ASP A O 1
ATOM 1550 N N . SER A 1 198 ? 26.956 -7.628 20.596 1.00 24.73 198 SER A N 1
ATOM 1551 C CA . SER A 1 198 ? 28.378 -7.738 20.872 1.00 27.14 198 SER A CA 1
ATOM 1552 C C . SER A 1 198 ? 28.889 -9.125 20.485 1.00 26.07 198 SER A C 1
ATOM 1553 O O . SER A 1 198 ? 29.939 -9.255 19.858 1.00 24.47 198 SER A O 1
ATOM 1556 N N . GLY A 1 199 ? 28.133 -10.157 20.852 1.00 22.20 199 GLY A N 1
ATOM 1557 C CA . GLY A 1 199 ? 28.542 -11.516 20.526 1.00 19.41 199 GLY A CA 1
ATOM 1558 C C . GLY A 1 199 ? 28.485 -11.816 19.044 1.00 20.36 199 GLY A C 1
ATOM 1559 O O . GLY A 1 199 ? 29.374 -12.481 18.511 1.00 23.24 199 GLY A O 1
ATOM 1560 N N . ASN A 1 200 ? 27.449 -11.327 18.365 1.00 21.60 200 ASN A N 1
ATOM 1561 C CA . ASN A 1 200 ? 27.313 -11.544 16.933 1.00 22.49 200 ASN A CA 1
ATOM 1562 C C . ASN A 1 200 ? 28.446 -10.845 16.194 1.00 26.82 200 ASN A C 1
ATOM 1563 O O . ASN A 1 200 ? 28.958 -11.341 15.188 1.00 26.22 200 ASN A O 1
ATOM 1568 N N . LYS A 1 201 ? 28.832 -9.685 16.711 1.00 26.77 201 LYS A N 1
ATOM 1569 C CA . LYS A 1 201 ? 29.912 -8.899 16.134 1.00 30.78 201 LYS A CA 1
ATOM 1570 C C . LYS A 1 201 ? 31.183 -9.741 16.179 1.00 26.09 201 LYS A C 1
ATOM 1571 O O . LYS A 1 201 ? 31.909 -9.846 15.190 1.00 25.81 201 LYS A O 1
ATOM 1577 N N . PRO A 1 202 ? 31.421 -10.354 17.336 1.00 24.05 202 PRO A N 1
ATOM 1578 C CA . PRO A 1 202 ? 32.597 -11.187 17.562 1.00 22.11 202 PRO A CA 1
ATOM 1579 C C . PRO A 1 202 ? 32.688 -12.370 16.601 1.00 23.07 202 PRO A C 1
ATOM 1580 O O . PRO A 1 202 ? 33.788 -12.808 16.249 1.00 23.85 202 PRO A O 1
ATOM 1582 N N . ARG A 1 203 ? 31.539 -12.884 16.181 1.00 23.08 203 ARG A N 1
ATOM 1583 C CA . ARG A 1 203 ? 31.504 -14.017 15.261 1.00 21.47 203 ARG A CA 1
ATOM 1584 C C . ARG A 1 203 ? 31.984 -13.701 13.853 1.00 21.64 203 ARG A C 1
ATOM 1585 O O . ARG A 1 203 ? 32.400 -14.607 13.114 1.00 22.05 203 ARG A O 1
ATOM 1593 N N . THR A 1 204 ? 31.927 -12.430 13.458 1.00 21.11 204 THR A N 1
ATOM 1594 C CA . THR A 1 204 ? 32.329 -12.069 12.111 1.00 21.27 204 THR A CA 1
ATOM 1595 C C . THR A 1 204 ? 33.446 -11.041 11.952 1.00 20.74 204 THR A C 1
ATOM 1596 O O . THR A 1 204 ? 33.611 -10.489 10.865 1.00 25.28 204 THR A O 1
ATOM 1600 N N . VAL A 1 205 ? 34.207 -10.779 13.010 1.00 20.83 205 VAL A N 1
ATOM 1601 C CA . VAL A 1 205 ? 35.318 -9.835 12.882 1.00 20.57 205 VAL A CA 1
ATOM 1602 C C . VAL A 1 205 ? 36.323 -10.395 11.872 1.00 21.27 205 VAL A C 1
ATOM 1603 O O . VAL A 1 205 ? 36.339 -11.610 11.596 1.00 18.32 205 VAL A O 1
ATOM 1607 N N . ALA A 1 206 ? 37.150 -9.521 11.304 1.00 17.25 206 ALA A N 1
ATOM 1608 C CA . ALA A 1 206 ? 38.121 -9.927 10.290 1.00 20.16 206 ALA A CA 1
ATOM 1609 C C . ALA A 1 206 ? 38.933 -11.193 10.592 1.00 18.50 206 ALA A C 1
ATOM 1610 O O . ALA A 1 206 ? 39.076 -12.059 9.722 1.00 19.80 206 ALA A O 1
ATOM 1612 N N . ALA A 1 207 ? 39.462 -11.297 11.804 1.00 19.49 207 ALA A N 1
ATOM 1613 C CA . ALA A 1 207 ? 40.290 -12.445 12.169 1.00 21.04 207 ALA A CA 1
ATOM 1614 C C . ALA A 1 207 ? 39.576 -13.803 12.131 1.00 20.44 207 ALA A C 1
ATOM 1615 O O . ALA A 1 207 ? 40.243 -14.843 12.055 1.00 19.35 207 ALA A O 1
ATOM 1617 N N . THR A 1 208 ? 38.246 -13.807 12.182 1.00 19.33 208 THR A N 1
ATOM 1618 C CA . THR A 1 208 ? 37.510 -15.073 12.145 1.00 19.29 208 THR A CA 1
ATOM 1619 C C . THR A 1 208 ? 37.604 -15.735 10.780 1.00 19.46 208 THR A C 1
ATOM 1620 O O . THR A 1 208 ? 37.281 -16.916 10.633 1.00 20.43 208 THR A O 1
ATOM 1624 N N . ASN A 1 209 ? 38.038 -14.982 9.772 1.00 18.74 209 ASN A N 1
ATOM 1625 C CA . ASN A 1 209 ? 38.171 -15.521 8.430 1.00 18.77 209 ASN A CA 1
ATOM 1626 C C . ASN A 1 209 ? 39.408 -16.398 8.273 1.00 19.34 209 ASN A C 1
ATOM 1627 O O . ASN A 1 209 ? 39.572 -17.053 7.244 1.00 23.07 209 ASN A O 1
ATOM 1632 N N . MET A 1 210 ? 40.277 -16.410 9.281 1.00 19.65 210 MET A N 1
ATOM 1633 C CA . MET A 1 210 ? 41.484 -17.237 9.215 1.00 22.19 210 MET A CA 1
ATOM 1634 C C . MET A 1 210 ? 41.082 -18.717 9.224 1.00 21.70 210 MET A C 1
ATOM 1635 O O . MET A 1 210 ? 41.534 -19.497 8.387 1.00 24.03 210 MET A O 1
ATOM 1640 N N . ASN A 1 211 ? 40.236 -19.088 10.176 1.00 19.88 211 ASN A N 1
ATOM 1641 C CA . ASN A 1 211 ? 39.756 -20.465 10.269 1.00 20.60 211 ASN A CA 1
ATOM 1642 C C . ASN A 1 211 ? 38.270 -20.546 9.927 1.00 22.50 211 ASN A C 1
ATOM 1643 O O . ASN A 1 211 ? 37.632 -21.592 10.121 1.00 21.85 211 ASN A O 1
ATOM 1648 N N . GLU A 1 212 ? 37.722 -19.444 9.412 1.00 19.60 212 GLU A N 1
ATOM 1649 C CA . GLU A 1 212 ? 36.310 -19.375 9.031 1.00 21.80 212 GLU A CA 1
ATOM 1650 C C . GLU A 1 212 ? 35.401 -19.974 10.096 1.00 22.11 212 GLU A C 1
ATOM 1651 O O . GLU A 1 212 ? 34.573 -20.849 9.809 1.00 20.69 212 GLU A O 1
ATOM 1657 N N . THR A 1 213 ? 35.534 -19.479 11.320 1.00 19.92 213 THR A N 1
ATOM 1658 C CA . THR A 1 213 ? 34.750 -19.990 12.430 1.00 18.18 213 THR A CA 1
ATOM 1659 C C . THR A 1 213 ? 33.265 -19.626 12.407 1.00 21.56 213 THR A C 1
ATOM 1660 O O . THR A 1 213 ? 32.474 -20.221 13.137 1.00 22.31 213 THR A O 1
ATOM 1664 N N . SER A 1 214 ? 32.868 -18.670 11.569 1.00 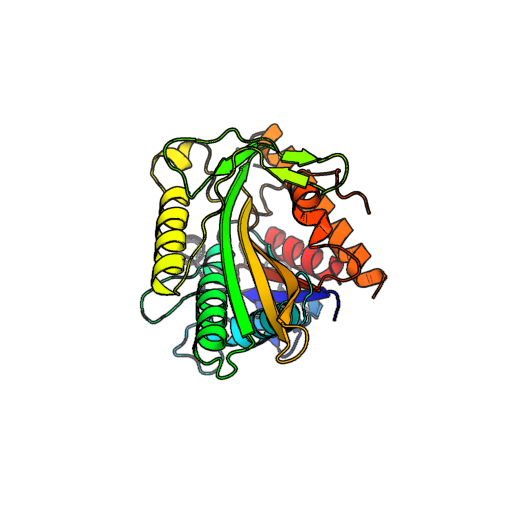19.15 214 SER A N 1
ATOM 1665 C CA . SER A 1 214 ? 31.453 -18.310 11.507 1.00 18.58 214 SER A CA 1
ATOM 1666 C C . SER A 1 214 ? 30.655 -19.459 10.889 1.00 19.31 214 SER A C 1
ATOM 1667 O O . SER A 1 214 ? 29.452 -19.604 11.137 1.00 24.18 214 SER A O 1
ATOM 1670 N N . SER A 1 215 ? 31.327 -20.276 10.085 1.00 18.42 215 SER A N 1
ATOM 1671 C CA . SER A 1 215 ? 30.666 -21.401 9.418 1.00 1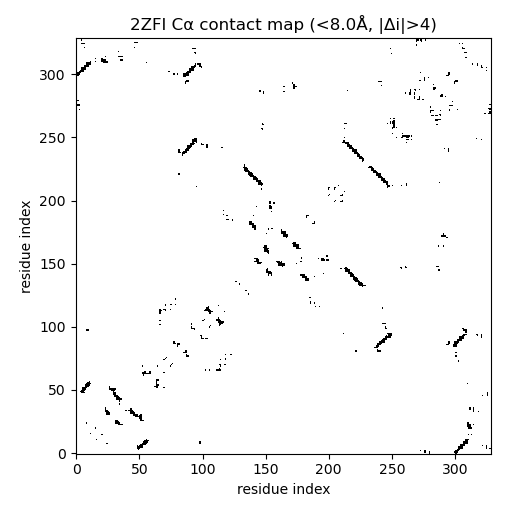8.21 215 SER A CA 1
ATOM 1672 C C . SER A 1 215 ? 31.190 -22.781 9.853 1.00 18.68 215 SER A C 1
ATOM 1673 O O . SER A 1 215 ? 30.561 -23.806 9.553 1.00 19.61 215 SER A O 1
ATOM 1676 N N . ARG A 1 216 ? 32.320 -22.815 10.554 1.00 16.37 216 ARG A N 1
ATOM 1677 C CA . ARG A 1 216 ? 32.883 -24.098 10.972 1.00 17.10 216 ARG A CA 1
ATOM 1678 C C . ARG A 1 216 ? 32.810 -24.390 12.461 1.00 18.78 216 ARG A C 1
ATOM 1679 O O . ARG A 1 216 ? 33.342 -25.401 12.941 1.00 20.24 216 ARG A O 1
ATOM 1687 N N . SER A 1 217 ? 32.165 -23.503 13.213 1.00 18.42 217 SER A N 1
ATOM 1688 C CA . SER A 1 217 ? 32.012 -23.703 14.643 1.00 18.40 217 SER A CA 1
ATOM 1689 C C . SER A 1 217 ? 30.526 -23.700 14.985 1.00 17.92 217 SER A C 1
ATOM 1690 O O . SER A 1 217 ? 29.696 -23.247 14.193 1.00 18.08 217 SER A O 1
ATOM 1693 N N . HIS A 1 218 ? 30.196 -24.228 16.157 1.00 16.44 218 HIS A N 1
ATOM 1694 C CA . HIS A 1 218 ? 28.816 -24.264 16.631 1.00 14.88 218 HIS A CA 1
ATOM 1695 C C . HIS A 1 218 ? 28.655 -23.098 17.591 1.00 16.62 218 HIS A C 1
ATOM 1696 O O . HIS A 1 218 ? 29.393 -22.992 18.560 1.00 21.03 218 HIS A O 1
ATOM 1703 N N . ALA A 1 219 ? 27.686 -22.228 17.342 1.00 14.53 219 ALA A N 1
ATOM 1704 C CA . ALA A 1 219 ? 27.472 -21.097 18.251 1.00 13.73 219 ALA A CA 1
ATOM 1705 C C . ALA A 1 219 ? 26.306 -21.444 19.171 1.00 13.19 219 ALA A C 1
ATOM 1706 O O . ALA A 1 219 ? 25.199 -21.748 18.702 1.00 14.01 219 ALA A O 1
ATOM 1708 N N . VAL A 1 220 ? 26.567 -21.396 20.466 1.00 13.96 220 VAL A N 1
ATOM 1709 C CA . VAL A 1 220 ? 25.583 -21.721 21.479 1.00 14.55 220 VAL A CA 1
ATOM 1710 C C . VAL A 1 220 ? 25.236 -20.524 22.354 1.00 13.31 220 VAL A C 1
ATOM 1711 O O . VAL A 1 220 ? 26.099 -19.974 23.044 1.00 15.56 220 VAL A O 1
ATOM 1715 N N . PHE A 1 221 ? 23.970 -20.127 22.309 1.00 13.64 221 PHE A N 1
ATOM 1716 C CA . PHE A 1 221 ? 23.463 -19.009 23.115 1.00 13.06 221 PHE A CA 1
ATOM 1717 C C . PHE A 1 221 ? 22.642 -19.639 24.239 1.00 15.05 221 PHE A C 1
ATOM 1718 O O . PHE A 1 221 ? 21.575 -20.212 23.992 1.00 15.00 221 PHE A O 1
ATOM 1726 N N . ASN A 1 222 ? 23.133 -19.535 25.465 1.00 16.92 222 ASN A N 1
ATOM 1727 C CA . ASN A 1 222 ? 22.458 -20.119 26.614 1.00 18.63 222 ASN A CA 1
ATOM 1728 C C . ASN A 1 222 ? 21.832 -19.117 27.569 1.00 21.01 222 ASN A C 1
ATOM 1729 O O . ASN A 1 222 ? 22.445 -18.110 27.929 1.00 22.08 222 ASN A O 1
ATOM 1734 N N . ILE A 1 223 ? 20.609 -19.414 27.990 1.00 18.90 223 ILE A N 1
ATOM 1735 C CA . ILE A 1 223 ? 19.905 -18.574 28.946 1.00 20.13 223 ILE A CA 1
ATOM 1736 C C . ILE A 1 223 ? 19.557 -19.439 30.148 1.00 20.85 223 ILE A C 1
ATOM 1737 O O . ILE A 1 223 ? 19.023 -20.537 29.985 1.00 20.26 223 ILE A O 1
ATOM 1742 N N . ILE A 1 224 ? 19.878 -18.960 31.344 1.00 20.63 224 ILE A N 1
ATOM 1743 C CA . ILE A 1 224 ? 19.531 -19.665 32.564 1.00 22.74 224 ILE A CA 1
ATOM 1744 C C . ILE A 1 224 ? 18.403 -18.817 33.136 1.00 18.84 224 ILE A C 1
ATOM 1745 O O . ILE A 1 224 ? 18.633 -17.689 33.574 1.00 22.27 224 ILE A O 1
ATOM 1750 N N . PHE A 1 225 ? 17.188 -19.356 33.108 1.00 19.81 225 PHE A N 1
ATOM 1751 C CA . PHE A 1 225 ? 16.004 -18.651 33.589 1.00 19.19 225 PHE A CA 1
ATOM 1752 C C . PHE A 1 225 ? 15.568 -19.180 34.946 1.00 20.83 225 PHE A C 1
ATOM 1753 O O . PHE A 1 225 ? 15.148 -20.338 35.071 1.00 20.75 225 PHE A O 1
ATOM 1761 N N . THR A 1 226 ? 15.668 -18.332 35.967 1.00 22.63 226 THR A N 1
ATOM 1762 C CA . THR A 1 226 ? 15.284 -18.724 37.315 1.00 24.08 226 THR A CA 1
ATOM 1763 C C . THR A 1 226 ? 14.003 -18.016 37.737 1.00 23.04 226 THR A C 1
ATOM 1764 O O . THR A 1 226 ? 13.907 -16.785 37.649 1.00 21.69 226 THR A O 1
ATOM 1768 N N . GLN A 1 227 ? 13.016 -18.792 38.175 1.00 21.53 227 GLN A N 1
ATOM 1769 C CA . GLN A 1 227 ? 11.745 -18.242 38.632 1.00 22.96 227 GLN A CA 1
ATOM 1770 C C . GLN A 1 227 ? 11.654 -18.451 40.133 1.00 25.16 227 GLN A C 1
ATOM 1771 O O . GLN A 1 227 ? 11.679 -19.589 40.617 1.00 28.61 227 GLN A O 1
ATOM 1777 N N . LYS A 1 228 ? 11.548 -17.352 40.873 1.00 26.18 228 LYS A N 1
ATOM 1778 C CA . LYS A 1 228 ? 11.462 -17.406 42.326 1.00 30.34 228 LYS A CA 1
ATOM 1779 C C . LYS A 1 228 ? 10.042 -17.105 42.793 1.00 29.15 228 LYS A C 1
ATOM 1780 O O . LYS A 1 228 ? 9.534 -16.003 42.595 1.00 28.88 228 LYS A O 1
ATOM 1786 N N . ARG A 1 229 ? 9.405 -18.098 43.405 1.00 33.35 229 ARG A N 1
ATOM 1787 C CA . ARG A 1 229 ? 8.035 -17.961 43.891 1.00 38.85 229 ARG A CA 1
ATOM 1788 C C . ARG A 1 229 ? 8.016 -17.730 45.397 1.00 38.99 229 ARG A C 1
ATOM 1789 O O . ARG A 1 229 ? 8.520 -18.551 46.167 1.00 36.02 229 ARG A O 1
ATOM 1797 N N . HIS A 1 230 ? 7.427 -16.616 45.817 1.00 41.05 230 HIS A N 1
ATOM 1798 C CA . HIS A 1 230 ? 7.347 -16.299 47.233 1.00 46.48 230 HIS A CA 1
ATOM 1799 C C . HIS A 1 230 ? 6.048 -16.813 47.842 1.00 48.17 230 HIS A C 1
ATOM 1800 O O . HIS A 1 230 ? 5.038 -16.958 47.154 1.00 49.80 230 HIS A O 1
ATOM 1807 N N . ASP A 1 231 ? 6.087 -17.081 49.140 1.00 52.94 231 ASP A N 1
ATOM 1808 C CA . ASP A 1 231 ? 4.924 -17.579 49.856 1.00 55.18 231 ASP A CA 1
ATOM 1809 C C . ASP A 1 231 ? 4.557 -16.564 50.935 1.00 55.67 231 ASP A C 1
ATOM 1810 O O . ASP A 1 231 ? 5.348 -16.302 51.843 1.00 56.29 231 ASP A O 1
ATOM 1815 N N . ALA A 1 232 ? 3.367 -15.976 50.816 1.00 58.71 232 ALA A N 1
ATOM 1816 C CA . ALA A 1 232 ? 2.894 -14.979 51.779 1.00 61.71 232 ALA A CA 1
ATOM 1817 C C . ALA A 1 232 ? 3.107 -15.496 53.194 1.00 63.24 232 ALA A C 1
ATOM 1818 O O . ALA A 1 232 ? 3.636 -14.788 54.055 1.00 65.24 232 ALA A O 1
ATOM 1820 N N . GLU A 1 233 ? 2.679 -16.732 53.430 1.00 65.36 233 GLU A N 1
ATOM 1821 C CA . GLU A 1 233 ? 2.859 -17.365 54.729 1.00 67.10 233 GLU A CA 1
ATOM 1822 C C . GLU A 1 233 ? 4.272 -17.907 54.655 1.00 68.03 233 GLU A C 1
ATOM 1823 O O . GLU A 1 233 ? 4.910 -17.809 53.613 1.00 69.99 233 GLU A O 1
ATOM 1829 N N . THR A 1 234 ? 4.762 -18.463 55.755 1.00 68.46 234 THR A N 1
ATOM 1830 C CA . THR A 1 234 ? 6.089 -19.074 55.779 1.00 67.28 234 THR A CA 1
ATOM 1831 C C . THR A 1 234 ? 7.238 -18.216 55.232 1.00 66.11 234 THR A C 1
ATOM 1832 O O . THR A 1 234 ? 8.399 -18.431 55.569 1.00 67.17 234 THR A O 1
ATOM 1836 N N . ASN A 1 235 ? 6.920 -17.256 54.371 1.00 65.06 235 ASN A N 1
ATOM 1837 C CA . ASN A 1 235 ? 7.921 -16.373 53.768 1.00 64.05 235 ASN A CA 1
ATOM 1838 C C . ASN A 1 235 ? 9.067 -17.141 53.094 1.00 62.65 235 ASN A C 1
ATOM 1839 O O . ASN A 1 235 ? 10.183 -16.628 53.008 1.00 63.62 235 ASN A O 1
ATOM 1844 N N . ILE A 1 236 ? 8.791 -18.342 52.578 1.00 58.77 236 ILE A N 1
ATOM 1845 C CA . ILE A 1 236 ? 9.821 -19.116 51.888 1.00 55.75 236 ILE A CA 1
ATOM 1846 C C . ILE A 1 236 ? 9.704 -18.986 50.373 1.00 53.06 236 ILE A C 1
ATOM 1847 O O . ILE A 1 236 ? 8.613 -18.811 49.826 1.00 49.83 236 ILE A O 1
ATOM 1852 N N . THR A 1 237 ? 10.848 -19.084 49.704 1.00 51.40 237 THR A N 1
ATOM 1853 C CA . THR A 1 237 ? 10.918 -18.973 48.255 1.00 49.63 237 THR A CA 1
ATOM 1854 C C . THR A 1 237 ? 11.434 -20.253 47.613 1.00 49.76 237 THR A C 1
ATOM 1855 O O . THR A 1 237 ? 12.542 -20.699 47.905 1.00 52.77 237 THR A O 1
ATOM 1859 N N . THR A 1 238 ? 10.622 -20.838 46.739 1.00 47.85 238 THR A N 1
ATOM 1860 C CA . THR A 1 238 ? 11.001 -22.054 46.032 1.00 47.30 238 THR A CA 1
ATOM 1861 C C . THR A 1 238 ? 11.467 -21.649 44.638 1.00 45.36 238 THR A C 1
ATOM 1862 O O . THR A 1 238 ? 10.826 -20.828 43.981 1.00 45.34 238 THR A O 1
ATOM 1866 N N . GLU A 1 239 ? 12.583 -22.213 44.186 1.00 43.49 239 GLU A N 1
ATOM 1867 C CA . GLU A 1 239 ? 13.108 -21.872 42.870 1.00 41.80 239 GLU A CA 1
ATOM 1868 C C . GLU A 1 239 ? 12.779 -22.874 41.778 1.00 39.35 239 GLU A C 1
ATOM 1869 O O . GLU A 1 239 ? 12.562 -24.059 42.033 1.00 40.16 239 GLU A O 1
ATOM 1875 N N . LYS A 1 240 ? 12.764 -22.368 40.553 1.00 36.39 240 LYS A N 1
ATOM 1876 C CA . LYS A 1 240 ? 12.461 -23.149 39.365 1.00 34.40 240 LYS A CA 1
ATOM 1877 C C . LYS A 1 240 ? 13.455 -22.645 38.324 1.00 30.09 240 LYS A C 1
ATOM 1878 O O . LYS A 1 240 ? 13.391 -21.483 37.913 1.00 30.19 240 LYS A O 1
ATOM 1884 N N . VAL A 1 241 ? 14.383 -23.504 37.911 1.00 28.54 241 VAL A N 1
ATOM 1885 C CA . VAL A 1 241 ? 15.393 -23.112 36.938 1.00 28.35 241 VAL A CA 1
ATOM 1886 C C . VAL A 1 241 ? 15.213 -23.823 35.603 1.00 28.39 241 VAL A C 1
ATOM 1887 O O . VAL A 1 241 ? 15.074 -25.047 35.548 1.00 30.42 241 VAL A O 1
ATOM 1891 N N . SER A 1 242 ? 15.207 -23.044 34.529 1.00 23.70 242 SER A N 1
ATOM 1892 C CA . SER A 1 242 ? 15.059 -23.581 33.185 1.00 25.46 242 SER A CA 1
ATOM 1893 C C . SER A 1 242 ? 16.253 -23.161 32.345 1.00 22.43 242 SER A C 1
ATOM 1894 O O . SER A 1 242 ? 16.681 -21.998 32.387 1.00 22.00 242 SER A O 1
ATOM 1897 N N . LYS A 1 243 ? 16.802 -24.106 31.587 1.00 20.90 243 LYS A N 1
ATOM 1898 C CA . LYS A 1 243 ? 17.947 -23.813 30.737 1.00 20.69 243 LYS A CA 1
ATOM 1899 C C . LYS A 1 243 ? 17.512 -23.797 29.281 1.00 19.73 243 LYS A C 1
ATOM 1900 O O . LYS A 1 243 ? 16.963 -24.786 28.763 1.00 19.31 243 LYS A O 1
ATOM 1906 N N . ILE A 1 244 ? 17.749 -22.668 28.617 1.00 16.80 244 ILE A N 1
ATOM 1907 C CA . ILE A 1 244 ? 17.377 -22.492 27.222 1.00 17.21 244 ILE A CA 1
ATOM 1908 C C . ILE A 1 244 ? 18.628 -22.413 26.362 1.00 15.17 244 ILE A C 1
ATOM 1909 O O . ILE A 1 244 ? 19.451 -21.511 26.536 1.00 19.48 244 ILE A O 1
ATOM 1914 N N . SER A 1 245 ? 18.782 -23.357 25.438 1.00 15.78 245 SER A N 1
ATOM 1915 C CA . SER A 1 245 ? 19.939 -23.374 24.555 1.00 17.02 245 SER A CA 1
ATOM 1916 C C . SER A 1 245 ? 19.511 -23.172 23.112 1.00 17.44 245 SER A C 1
ATOM 1917 O O . SER A 1 245 ? 18.761 -23.975 22.548 1.00 16.68 245 SER A O 1
ATOM 1920 N N . LEU A 1 246 ? 19.982 -22.082 22.512 1.00 16.45 246 LEU A N 1
ATOM 1921 C CA . LEU A 1 246 ? 19.660 -21.747 21.136 1.00 15.10 246 LEU A CA 1
ATOM 1922 C C . LEU A 1 246 ? 20.951 -21.881 20.358 1.00 16.39 246 LEU A C 1
ATOM 1923 O O . LEU A 1 246 ? 21.903 -21.107 20.561 1.00 15.99 246 LEU A O 1
ATOM 1928 N N . VAL A 1 247 ? 20.977 -22.864 19.457 1.00 13.52 247 VAL A N 1
ATOM 1929 C CA . VAL A 1 247 ? 22.173 -23.224 18.703 1.00 13.53 247 VAL A CA 1
ATOM 1930 C C . VAL A 1 247 ? 22.179 -23.032 17.191 1.00 12.20 247 VAL A C 1
ATOM 1931 O O . VAL A 1 247 ? 21.243 -23.407 16.496 1.00 14.83 247 VAL A O 1
ATOM 1935 N N . ASP A 1 248 ? 23.268 -22.454 16.689 1.00 12.66 248 ASP A N 1
ATOM 1936 C CA . ASP A 1 248 ? 23.489 -22.201 15.283 1.00 15.61 248 ASP A CA 1
ATOM 1937 C C . ASP A 1 248 ? 24.660 -23.136 14.944 1.00 13.99 248 ASP A C 1
ATOM 1938 O O . ASP A 1 248 ? 25.824 -22.815 15.181 1.00 15.72 248 ASP A O 1
ATOM 1943 N N . LEU A 1 249 ? 24.342 -24.305 14.398 1.00 14.45 249 LEU A N 1
ATOM 1944 C CA . LEU A 1 249 ? 25.358 -25.328 14.091 1.00 13.09 249 LEU A CA 1
ATOM 1945 C C . LEU A 1 249 ? 26.332 -25.027 12.963 1.00 14.34 249 LEU A C 1
ATOM 1946 O O . LEU A 1 249 ? 26.056 -24.217 12.061 1.00 12.51 249 LEU A O 1
ATOM 1951 N N . ALA A 1 250 ? 27.473 -25.714 12.993 1.00 14.00 250 ALA A N 1
ATOM 1952 C CA . ALA A 1 250 ? 28.470 -25.583 11.940 1.00 14.28 250 ALA A CA 1
ATOM 1953 C C . ALA A 1 250 ? 27.842 -26.106 10.650 1.00 14.37 250 ALA A C 1
ATOM 1954 O O . ALA A 1 250 ? 26.930 -26.945 10.706 1.00 15.28 250 ALA A O 1
ATOM 1956 N N . GLY A 1 251 ? 28.288 -25.592 9.506 1.00 14.79 251 GLY A N 1
ATOM 1957 C CA . GLY A 1 251 ? 27.755 -26.018 8.220 1.00 15.88 251 GLY A CA 1
ATOM 1958 C C . GLY A 1 251 ? 27.844 -27.530 8.046 1.00 19.29 251 GLY A C 1
ATOM 1959 O O . GLY A 1 251 ? 28.884 -28.134 8.312 1.00 18.54 251 GLY A O 1
ATOM 1960 N N . SER A 1 252 ? 26.748 -28.132 7.597 1.00 15.96 252 SER A N 1
ATOM 1961 C CA . SER A 1 252 ? 26.673 -29.586 7.415 1.00 17.28 252 SER A CA 1
ATOM 1962 C C . SER A 1 252 ? 27.475 -30.155 6.249 1.00 22.50 252 SER A C 1
ATOM 1963 O O . SER A 1 252 ? 27.712 -31.366 6.192 1.00 21.74 252 SER A O 1
ATOM 1966 N N . GLU A 1 253 ? 27.894 -29.309 5.313 1.00 18.27 253 GLU A N 1
ATOM 1967 C CA . GLU A 1 253 ? 28.684 -29.806 4.196 1.00 26.54 253 GLU A CA 1
ATOM 1968 C C . GLU A 1 253 ? 30.116 -30.068 4.674 1.00 30.19 253 GLU A C 1
ATOM 1969 O O . GLU A 1 253 ? 30.852 -30.838 4.064 1.00 38.61 253 GLU A O 1
ATOM 1975 N N . ARG A 1 254 ? 30.496 -29.423 5.774 1.00 32.88 254 ARG A N 1
ATOM 1976 C CA . ARG A 1 254 ? 31.840 -29.554 6.335 1.00 39.20 254 ARG A CA 1
ATOM 1977 C C . ARG A 1 254 ? 32.008 -30.779 7.233 1.00 40.02 254 ARG A C 1
ATOM 1978 O O . ARG A 1 254 ? 33.047 -30.944 7.879 1.00 39.98 254 ARG A O 1
ATOM 1986 N N . ALA A 1 255 ? 30.990 -31.633 7.274 1.00 37.62 255 ALA A N 1
ATOM 1987 C CA . ALA A 1 255 ? 31.037 -32.834 8.104 1.00 35.93 255 ALA A CA 1
ATOM 1988 C C . ALA A 1 255 ? 31.826 -33.953 7.428 1.00 40.99 255 ALA A C 1
ATOM 1989 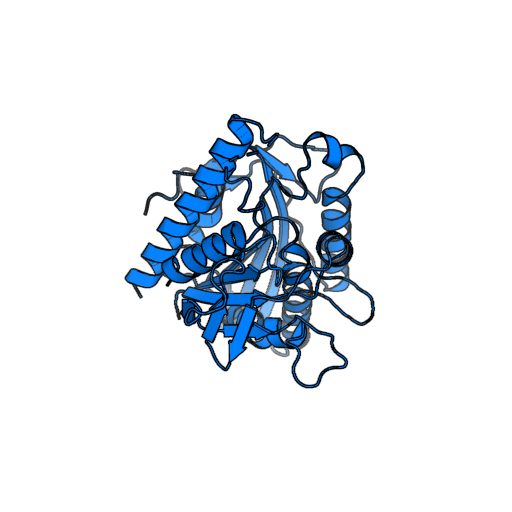O O . ALA A 1 255 ? 32.788 -33.703 6.699 1.00 43.91 255 ALA A O 1
ATOM 1991 N N . GLY A 1 262 ? 38.868 -28.666 0.948 1.00 51.63 262 GLY A N 1
ATOM 1992 C CA . GLY A 1 262 ? 39.405 -27.485 1.598 1.00 48.51 262 GLY A CA 1
ATOM 1993 C C . GLY A 1 262 ? 39.228 -27.522 3.102 1.00 46.29 262 GLY A C 1
ATOM 1994 O O . GLY A 1 262 ? 39.741 -26.665 3.822 1.00 43.96 262 GLY A O 1
ATOM 1995 N N . THR A 1 263 ? 38.499 -28.524 3.582 1.00 43.52 263 THR A N 1
ATOM 1996 C CA . THR A 1 263 ? 38.249 -28.667 5.009 1.00 40.58 263 THR A CA 1
ATOM 1997 C C . THR A 1 263 ? 39.383 -29.422 5.695 1.00 37.65 263 THR A C 1
ATOM 1998 O O . THR A 1 263 ? 39.788 -30.491 5.238 1.00 37.30 263 THR A O 1
ATOM 2002 N N . ARG A 1 264 ? 39.900 -28.860 6.784 1.00 34.31 264 ARG A N 1
ATOM 2003 C CA . ARG A 1 264 ? 40.967 -29.510 7.537 1.00 34.28 264 ARG A CA 1
ATOM 2004 C C . ARG A 1 264 ? 40.457 -30.861 8.022 1.00 32.16 264 ARG A C 1
ATOM 2005 O O . ARG A 1 264 ? 39.282 -31.001 8.358 1.00 30.29 264 ARG A O 1
ATOM 2013 N N . LEU A 1 265 ? 41.341 -31.851 8.065 1.00 28.93 265 LEU A N 1
ATOM 2014 C CA . LEU A 1 265 ? 40.951 -33.184 8.513 1.00 30.95 265 LEU A CA 1
ATOM 2015 C C . LEU A 1 265 ? 40.362 -33.169 9.917 1.00 29.26 265 LEU A C 1
ATOM 2016 O O . LEU A 1 265 ? 39.351 -33.817 10.179 1.00 26.27 265 LEU A O 1
ATOM 2021 N N . LYS A 1 266 ? 40.988 -32.425 10.821 1.00 28.71 266 LYS A N 1
ATOM 2022 C CA . LYS A 1 266 ? 40.509 -32.356 12.194 1.00 32.04 266 LYS A CA 1
ATOM 2023 C C . LYS A 1 266 ? 39.195 -31.588 12.295 1.00 31.56 266 LYS A C 1
ATOM 2024 O O . LYS A 1 266 ? 38.314 -31.947 13.083 1.00 30.74 266 LYS A O 1
ATOM 2030 N N . GLU A 1 267 ? 39.056 -30.535 11.494 1.00 30.34 267 GLU A N 1
ATOM 2031 C CA . GLU A 1 267 ? 37.829 -29.743 11.492 1.00 30.82 267 GLU A CA 1
ATOM 2032 C C . GLU A 1 267 ? 36.673 -30.624 11.051 1.00 26.10 267 GLU A C 1
ATOM 2033 O O . GLU A 1 267 ? 35.662 -30.728 11.737 1.00 25.74 267 GLU A O 1
ATOM 2039 N N . GLY A 1 268 ? 36.836 -31.237 9.882 1.00 26.38 268 GLY A N 1
ATOM 2040 C CA . GLY A 1 268 ? 35.804 -32.097 9.333 1.00 24.67 268 GLY A CA 1
ATOM 2041 C C . GLY A 1 268 ? 35.447 -33.254 10.244 1.00 25.46 268 GLY A C 1
ATOM 2042 O O . GLY A 1 268 ? 34.272 -33.588 10.406 1.00 27.16 268 GLY A O 1
ATOM 2043 N N . ALA A 1 269 ? 36.463 -33.867 10.840 1.00 22.53 269 ALA A N 1
ATOM 2044 C CA . ALA A 1 269 ? 36.242 -34.989 11.740 1.00 22.41 269 ALA A CA 1
ATOM 2045 C C . ALA A 1 269 ? 35.356 -34.566 12.903 1.00 24.33 269 ALA A C 1
ATOM 2046 O O . ALA A 1 269 ? 34.364 -35.229 13.220 1.00 22.42 269 ALA A O 1
ATOM 2048 N N . ASN A 1 270 ? 35.708 -33.453 13.536 1.00 21.79 270 ASN A N 1
ATOM 2049 C CA . ASN A 1 270 ? 34.938 -32.961 14.666 1.00 22.96 270 ASN A CA 1
ATOM 2050 C C . ASN A 1 270 ? 33.525 -32.520 14.304 1.00 19.36 270 ASN A C 1
ATOM 2051 O O . ASN A 1 270 ? 32.589 -32.779 15.049 1.00 20.53 270 ASN A O 1
ATOM 2056 N N . ILE A 1 271 ? 33.368 -31.853 13.167 1.00 18.76 271 ILE A N 1
ATOM 2057 C CA . ILE A 1 271 ? 32.044 -31.399 12.756 1.00 19.13 271 ILE A CA 1
ATOM 2058 C C . ILE A 1 271 ? 31.182 -32.609 12.406 1.00 18.68 271 ILE A C 1
ATOM 2059 O O . ILE A 1 271 ? 30.014 -32.691 12.790 1.00 19.24 271 ILE A O 1
ATOM 2064 N N . ASN A 1 272 ? 31.778 -33.561 11.698 1.00 18.29 272 ASN A N 1
ATOM 2065 C CA . ASN A 1 272 ? 31.064 -34.777 11.312 1.00 17.92 272 ASN A CA 1
ATOM 2066 C C . ASN A 1 272 ? 30.615 -35.502 12.577 1.00 19.56 272 ASN A C 1
ATOM 2067 O O . ASN A 1 272 ? 29.435 -35.809 12.741 1.00 20.00 272 ASN A O 1
ATOM 2072 N N . LYS A 1 273 ? 31.563 -35.781 13.468 1.00 19.02 273 LYS A N 1
ATOM 2073 C CA . LYS A 1 273 ? 31.265 -36.468 14.721 1.00 18.59 273 LYS A CA 1
ATOM 2074 C C . LYS A 1 273 ? 30.176 -35.749 15.520 1.00 18.36 273 LYS A C 1
ATOM 2075 O O . LYS A 1 273 ? 29.248 -36.383 16.015 1.00 18.43 273 LYS A O 1
ATOM 2081 N N . SER A 1 274 ? 30.287 -34.423 15.629 1.00 16.95 274 SER A N 1
ATOM 2082 C CA . SER A 1 274 ? 29.306 -33.615 16.355 1.00 20.22 274 SER A CA 1
ATOM 2083 C C . SER A 1 274 ? 27.901 -33.702 15.758 1.00 18.42 274 SER A C 1
ATOM 2084 O O . SER A 1 274 ? 26.940 -34.026 16.463 1.00 17.53 274 SER A O 1
ATOM 2087 N N . LEU A 1 275 ? 27.777 -33.395 14.470 1.00 18.05 275 LEU A N 1
ATOM 2088 C CA . LEU A 1 275 ? 26.474 -33.434 13.815 1.00 17.90 275 LEU A CA 1
ATOM 2089 C C . LEU A 1 275 ? 25.897 -34.855 13.793 1.00 17.30 275 LEU A C 1
ATOM 2090 O O . LEU A 1 275 ? 24.691 -35.048 13.936 1.00 18.66 275 LEU A O 1
ATOM 2095 N N . THR A 1 276 ? 26.765 -35.849 13.636 1.00 17.14 276 THR A N 1
ATOM 2096 C CA . THR A 1 276 ? 26.305 -37.241 13.608 1.00 16.92 276 THR A CA 1
ATOM 2097 C C . THR A 1 276 ? 25.779 -37.666 14.977 1.00 19.88 276 THR A C 1
ATOM 2098 O O . THR A 1 276 ? 24.725 -38.295 15.075 1.00 19.61 276 THR A O 1
ATOM 2102 N N . THR A 1 277 ? 26.500 -37.309 16.038 1.00 17.44 277 THR A N 1
ATOM 2103 C CA . THR A 1 277 ? 26.090 -37.664 17.388 1.00 18.68 277 THR A CA 1
ATOM 2104 C C . THR A 1 277 ? 24.794 -36.954 17.749 1.00 19.69 277 THR A C 1
ATOM 2105 O O . THR A 1 277 ? 23.894 -37.545 18.344 1.00 19.47 277 THR A O 1
ATOM 2109 N N . LEU A 1 278 ? 24.691 -35.681 17.375 1.00 18.17 278 LEU A N 1
ATOM 2110 C CA . LEU A 1 278 ? 23.483 -34.920 17.673 1.00 18.26 278 LEU A CA 1
ATOM 2111 C C . LEU A 1 278 ? 22.283 -35.606 17.032 1.00 19.46 278 LEU A C 1
ATOM 2112 O O . LEU A 1 278 ? 21.217 -35.694 17.635 1.00 19.01 278 LEU A O 1
ATOM 2117 N N . GLY A 1 279 ? 22.469 -36.095 15.812 1.00 19.45 279 GLY A N 1
ATOM 2118 C CA . GLY A 1 279 ? 21.397 -36.766 15.104 1.00 21.44 279 GLY A CA 1
ATOM 2119 C C . GLY A 1 279 ? 20.959 -38.020 15.837 1.00 24.54 279 GLY A C 1
ATOM 2120 O O . GLY A 1 279 ? 19.763 -38.302 15.939 1.00 23.59 279 GLY A O 1
ATOM 2121 N N . LYS A 1 280 ? 21.927 -38.773 16.349 1.00 23.24 280 LYS A N 1
ATOM 2122 C CA . LYS A 1 280 ? 21.626 -39.998 17.087 1.00 26.20 280 LYS A CA 1
ATOM 2123 C C . LYS A 1 280 ? 20.874 -39.668 18.367 1.00 22.63 280 LYS A C 1
ATOM 2124 O O . LYS A 1 280 ? 19.936 -40.374 18.754 1.00 23.79 280 LYS A O 1
ATOM 2130 N N . VAL A 1 281 ? 21.292 -38.594 19.029 1.00 21.09 281 VAL A N 1
ATOM 2131 C CA . VAL A 1 281 ? 20.661 -38.155 20.262 1.00 20.62 281 VAL A CA 1
ATOM 2132 C C . VAL A 1 281 ? 19.206 -37.770 20.033 1.00 23.70 281 VAL A C 1
ATOM 2133 O O . VAL A 1 281 ? 18.313 -38.254 20.731 1.00 25.64 281 VAL A O 1
ATOM 2137 N N . ILE A 1 282 ? 18.969 -36.908 19.047 1.00 22.11 282 ILE A N 1
ATOM 2138 C CA . ILE A 1 282 ? 17.617 -36.455 18.749 1.00 25.70 282 ILE A CA 1
ATOM 2139 C C . ILE A 1 282 ? 16.711 -37.602 18.299 1.00 24.75 282 ILE A C 1
ATOM 2140 O O . ILE A 1 282 ? 15.536 -37.653 18.670 1.00 26.25 282 ILE A O 1
ATOM 2145 N N . SER A 1 283 ? 17.252 -38.528 17.514 1.00 27.61 283 SER A N 1
ATOM 2146 C CA . SER A 1 283 ? 16.452 -39.661 17.053 1.00 29.88 283 SER A CA 1
ATOM 2147 C C . SER A 1 283 ? 16.042 -40.511 18.252 1.00 27.72 283 SER A C 1
ATOM 2148 O O . SER A 1 283 ? 14.915 -40.997 18.322 1.00 31.58 283 SER A O 1
ATOM 2151 N N . ALA A 1 284 ? 16.962 -40.681 19.196 1.00 27.32 284 ALA A N 1
ATOM 2152 C CA . ALA A 1 284 ? 16.693 -41.461 20.399 1.00 29.02 284 ALA A CA 1
ATOM 2153 C C . ALA A 1 284 ? 15.601 -40.786 21.225 1.00 30.82 284 ALA A C 1
ATOM 2154 O O . ALA A 1 284 ? 14.697 -41.450 21.737 1.00 32.00 284 ALA A O 1
ATOM 2156 N N . LEU A 1 285 ? 15.690 -39.464 21.351 1.00 28.20 285 LEU A N 1
ATOM 2157 C CA . LEU A 1 285 ? 14.702 -38.701 22.105 1.00 29.30 285 LEU A CA 1
ATOM 2158 C C . LEU A 1 285 ? 13.320 -38.798 21.465 1.00 30.69 285 LEU A C 1
ATOM 2159 O O . LEU A 1 285 ? 12.307 -38.832 22.161 1.00 31.07 285 LEU A O 1
ATOM 2164 N N . ALA A 1 286 ? 13.281 -38.839 20.139 1.00 31.44 286 ALA A N 1
ATOM 2165 C CA . ALA A 1 286 ? 12.016 -38.942 19.424 1.00 35.13 286 ALA A CA 1
ATOM 2166 C C . ALA A 1 286 ? 11.446 -40.350 19.578 1.00 38.00 286 ALA A C 1
ATOM 2167 O O . ALA A 1 286 ? 10.230 -40.542 19.577 1.00 37.17 286 ALA A O 1
ATOM 2169 N N . GLU A 1 287 ? 12.335 -41.332 19.713 1.00 40.48 287 GLU A N 1
ATOM 2170 C CA . GLU A 1 287 ? 11.937 -42.729 19.871 1.00 47.33 287 GLU A CA 1
ATOM 2171 C C . GLU A 1 287 ? 11.320 -43.004 21.236 1.00 50.36 287 GLU A C 1
ATOM 2172 O O . GLU A 1 287 ? 10.382 -43.792 21.352 1.00 52.19 287 GLU A O 1
ATOM 2178 N N . MET A 1 288 ? 11.852 -42.356 22.266 1.00 51.87 288 MET A N 1
ATOM 2179 C CA . MET A 1 288 ? 11.346 -42.530 23.622 1.00 56.38 288 MET A CA 1
ATOM 2180 C C . MET A 1 288 ? 9.990 -41.854 23.798 1.00 58.18 288 MET A C 1
ATOM 2181 O O . MET A 1 288 ? 9.238 -42.181 24.717 1.00 58.22 288 MET A O 1
ATOM 2186 N N . ASP A 1 289 ? 9.683 -40.911 22.914 1.00 59.50 289 ASP A N 1
ATOM 2187 C CA . ASP A 1 289 ? 8.422 -40.189 22.985 1.00 62.23 289 ASP A CA 1
ATOM 2188 C C . ASP A 1 289 ? 7.642 -40.281 21.676 1.00 63.33 289 ASP A C 1
ATOM 2189 O O . ASP A 1 289 ? 6.743 -41.110 21.538 1.00 62.77 289 ASP A O 1
ATOM 2194 N N . ILE A 1 304 ? 22.214 -43.408 25.159 1.00 40.59 304 ILE A N 1
ATOM 2195 C CA . ILE A 1 304 ? 22.511 -42.213 24.370 1.00 34.65 304 ILE A CA 1
ATOM 2196 C C . ILE A 1 304 ? 23.946 -41.760 24.643 1.00 33.54 304 ILE A C 1
ATOM 2197 O O . ILE A 1 304 ? 24.278 -41.349 25.756 1.00 32.61 304 ILE A O 1
ATOM 2202 N N . PRO A 1 305 ? 24.818 -41.841 23.623 1.00 31.97 305 PRO A N 1
ATOM 2203 C CA . PRO A 1 305 ? 26.232 -41.458 23.708 1.00 31.70 305 PRO A CA 1
ATOM 2204 C C . PRO A 1 305 ? 26.510 -39.953 23.660 1.00 28.19 305 PRO A C 1
ATOM 2205 O O . PRO A 1 305 ? 27.128 -39.461 22.714 1.00 27.40 305 PRO A O 1
ATOM 2209 N N . TYR A 1 306 ? 26.060 -39.234 24.684 1.00 25.16 306 TYR A N 1
ATOM 2210 C CA . TYR A 1 306 ? 26.264 -37.786 24.763 1.00 23.09 306 TYR A CA 1
ATOM 2211 C C . TYR A 1 306 ? 27.734 -37.367 24.691 1.00 23.35 306 TYR A C 1
ATOM 2212 O O . TYR A 1 306 ? 28.062 -36.370 24.044 1.00 23.68 306 TYR A O 1
ATOM 2221 N N . ARG A 1 307 ? 28.623 -38.112 25.349 1.00 23.45 307 ARG A N 1
ATOM 2222 C CA . ARG A 1 307 ? 30.038 -37.745 25.332 1.00 25.39 307 ARG A CA 1
ATOM 2223 C C . ARG A 1 307 ? 30.804 -38.054 24.057 1.00 23.27 307 ARG A C 1
ATOM 2224 O O . ARG A 1 307 ? 32.022 -37.895 24.015 1.00 27.98 307 ARG A O 1
ATOM 2232 N N . ASP A 1 308 ? 30.100 -38.476 23.012 1.00 27.66 308 ASP A N 1
ATOM 2233 C CA . ASP A 1 308 ? 30.753 -38.756 21.742 1.00 25.06 308 ASP A CA 1
ATOM 2234 C C . ASP A 1 308 ? 31.199 -37.452 21.080 1.00 26.88 308 ASP A C 1
ATOM 2235 O O . ASP A 1 308 ? 32.002 -37.468 20.152 1.00 26.40 308 ASP A O 1
ATOM 2240 N N . SER A 1 309 ? 30.667 -36.327 21.559 1.00 22.96 309 SER A N 1
ATOM 2241 C CA . SER A 1 309 ? 31.051 -35.014 21.029 1.00 22.56 309 SER A CA 1
ATOM 2242 C C . SER A 1 309 ? 30.894 -33.953 22.121 1.00 22.93 309 SER A C 1
ATOM 2243 O O . SER A 1 309 ? 30.056 -34.078 23.008 1.00 19.43 309 SER A O 1
ATOM 2246 N N . VAL A 1 310 ? 31.721 -32.915 22.058 1.00 19.98 310 VAL A N 1
ATOM 2247 C CA . VAL A 1 310 ? 31.679 -31.848 23.041 1.00 20.59 310 VAL A CA 1
ATOM 2248 C C . VAL A 1 310 ? 30.326 -31.145 23.019 1.00 18.78 310 VAL A C 1
ATOM 2249 O O . VAL A 1 310 ? 29.791 -30.798 24.067 1.00 19.62 310 VAL A O 1
ATOM 2253 N N . LEU A 1 311 ? 29.787 -30.930 21.822 1.00 18.72 311 LEU A N 1
ATOM 2254 C CA . LEU A 1 311 ? 28.492 -30.264 21.681 1.00 18.07 311 LEU A CA 1
ATOM 2255 C C . LEU A 1 311 ? 27.391 -30.986 22.458 1.00 20.22 311 LEU A C 1
ATOM 2256 O O . LEU A 1 311 ? 26.704 -30.386 23.295 1.00 18.83 311 LEU A O 1
ATOM 2261 N N . THR A 1 312 ? 27.229 -32.280 22.189 1.00 18.66 312 THR A N 1
ATOM 2262 C CA . THR A 1 312 ? 26.193 -33.062 22.861 1.00 18.18 312 THR A CA 1
ATOM 2263 C C . THR A 1 312 ? 26.480 -33.319 24.335 1.00 19.94 312 THR A C 1
ATOM 2264 O O . THR A 1 312 ? 25.566 -33.557 25.121 1.00 21.85 312 THR A O 1
ATOM 2268 N N . TRP A 1 313 ? 27.753 -33.279 24.704 1.00 18.74 313 TRP A N 1
ATOM 2269 C CA . TRP A 1 313 ? 28.157 -33.477 26.078 1.00 19.64 313 TRP A CA 1
ATOM 2270 C C . TRP A 1 313 ? 27.725 -32.250 26.875 1.00 20.35 313 TRP A C 1
ATOM 2271 O O . TRP A 1 313 ? 27.045 -32.365 27.891 1.00 20.22 313 TRP A O 1
ATOM 2282 N N . LEU A 1 314 ? 28.101 -31.073 26.382 1.00 19.13 314 LEU A N 1
ATOM 2283 C CA . LEU A 1 314 ? 27.761 -29.827 27.058 1.00 19.54 314 LEU A CA 1
ATOM 2284 C C . LEU A 1 314 ? 26.254 -29.621 27.173 1.00 19.93 314 LEU A C 1
ATOM 2285 O O . LEU A 1 314 ? 25.774 -29.073 28.163 1.00 22.20 314 LEU A O 1
ATOM 2290 N N . LEU A 1 315 ? 25.513 -30.057 26.161 1.00 18.76 315 LEU A N 1
ATOM 2291 C CA . LEU A 1 315 ? 24.063 -29.886 26.147 1.00 19.75 315 LEU A CA 1
ATOM 2292 C C . LEU A 1 315 ? 23.266 -31.086 26.655 1.00 21.47 315 LEU A C 1
ATOM 2293 O O . LEU A 1 315 ? 22.043 -31.117 26.530 1.00 21.99 315 LEU A O 1
ATOM 2298 N N . ARG A 1 316 ? 23.949 -32.060 27.247 1.00 23.00 316 ARG A N 1
ATOM 2299 C CA . ARG A 1 316 ? 23.272 -33.259 27.742 1.00 23.37 316 ARG A CA 1
ATOM 2300 C C . ARG A 1 316 ? 21.996 -33.007 28.544 1.00 24.89 316 ARG A C 1
ATOM 2301 O O . ARG A 1 316 ? 20.963 -33.623 28.284 1.00 22.61 316 ARG A O 1
ATOM 2309 N N . GLU A 1 317 ? 22.065 -32.107 29.519 1.00 27.50 317 GLU A N 1
ATOM 2310 C CA . GLU A 1 317 ? 20.911 -31.820 30.359 1.00 30.17 317 GLU A CA 1
ATOM 2311 C C . GLU A 1 317 ? 19.765 -31.124 29.627 1.00 30.97 317 GLU A C 1
ATOM 2312 O O . GLU A 1 317 ? 18.643 -31.068 30.134 1.00 29.34 317 GLU A O 1
ATOM 2318 N N . ASN A 1 318 ? 20.048 -30.606 28.435 1.00 27.32 318 ASN A N 1
ATOM 2319 C CA . ASN A 1 318 ? 19.037 -29.950 27.607 1.00 28.27 318 ASN A CA 1
ATOM 2320 C C . ASN A 1 318 ? 18.496 -30.956 26.597 1.00 30.34 318 ASN A C 1
ATOM 2321 O O . ASN A 1 318 ? 17.575 -30.658 25.832 1.00 32.72 318 ASN A O 1
ATOM 2326 N N . LEU A 1 319 ? 19.086 -32.146 26.590 1.00 25.24 319 LEU A N 1
ATOM 2327 C CA . LEU A 1 319 ? 18.681 -33.196 25.665 1.00 27.58 319 LEU A CA 1
ATOM 2328 C C . LEU A 1 319 ? 18.300 -34.467 26.427 1.00 33.33 319 LEU A C 1
ATOM 2329 O O . LEU A 1 319 ? 18.630 -35.578 26.007 1.00 34.43 319 LEU A O 1
ATOM 2334 N N . GLY A 1 320 ? 17.605 -34.286 27.547 1.00 37.03 320 GLY A N 1
ATOM 2335 C CA . GLY A 1 320 ? 17.181 -35.412 28.361 1.00 38.35 320 GLY A CA 1
ATOM 2336 C C . GLY A 1 320 ? 15.699 -35.709 28.229 1.00 42.42 320 GLY A C 1
ATOM 2337 O O . GLY A 1 320 ? 14.980 -35.015 27.508 1.00 44.00 320 GLY A O 1
ATOM 2338 N N . GLY A 1 321 ? 15.237 -36.737 28.935 1.00 43.18 321 GLY A N 1
ATOM 2339 C CA . GLY A 1 321 ? 13.837 -37.124 28.871 1.00 43.33 321 GLY A CA 1
ATOM 2340 C C . GLY A 1 321 ? 12.827 -36.032 29.175 1.00 40.68 321 GLY A C 1
ATOM 2341 O O . GLY A 1 321 ? 11.736 -36.012 28.604 1.00 44.32 321 GLY A O 1
ATOM 2342 N N . ASN A 1 322 ? 13.183 -35.124 30.074 1.00 37.37 322 ASN A N 1
ATOM 2343 C CA . ASN A 1 322 ? 12.299 -34.027 30.463 1.00 39.16 322 ASN A CA 1
ATOM 2344 C C . ASN A 1 322 ? 12.331 -32.835 29.507 1.00 36.14 322 ASN A C 1
ATOM 2345 O O . ASN A 1 322 ? 11.354 -32.092 29.391 1.00 37.93 322 ASN A O 1
ATOM 2350 N N . SER A 1 323 ? 13.451 -32.661 28.821 1.00 32.20 323 SER A N 1
ATOM 2351 C CA . SER A 1 323 ? 13.630 -31.546 27.898 1.00 29.97 323 SER A CA 1
ATOM 2352 C C . SER A 1 323 ? 12.804 -31.605 26.615 1.00 24.62 323 SER A C 1
ATOM 2353 O O . SER A 1 323 ? 12.270 -32.655 26.236 1.00 24.66 323 SER A O 1
ATOM 2356 N N . ARG A 1 324 ? 12.699 -30.456 25.950 1.00 22.04 324 ARG A N 1
ATOM 2357 C CA . ARG A 1 324 ? 11.984 -30.336 24.689 1.00 20.91 324 ARG A CA 1
ATOM 2358 C C . ARG A 1 324 ? 13.000 -29.787 23.705 1.00 21.49 324 ARG A C 1
ATOM 2359 O O . ARG A 1 324 ? 13.730 -28.851 24.026 1.00 20.74 324 ARG A O 1
ATOM 2367 N N . THR A 1 325 ? 13.059 -30.365 22.514 1.00 17.60 325 THR A N 1
ATOM 2368 C CA . THR A 1 325 ? 14.004 -29.907 21.511 1.00 18.10 325 THR A CA 1
ATOM 2369 C C . THR A 1 325 ? 13.336 -29.688 20.168 1.00 17.86 325 THR A C 1
ATOM 2370 O O . THR A 1 325 ? 12.341 -30.340 19.827 1.00 20.02 325 THR A O 1
ATOM 2374 N N . ALA A 1 326 ? 13.877 -28.751 19.399 1.00 15.62 326 ALA A N 1
ATOM 2375 C CA . ALA A 1 326 ? 13.365 -28.467 18.084 1.00 15.20 326 ALA A CA 1
ATOM 2376 C C . ALA A 1 326 ? 14.533 -28.196 17.159 1.00 16.87 326 ALA A C 1
ATOM 2377 O O . ALA A 1 326 ? 15.579 -27.716 17.589 1.00 16.43 326 ALA A O 1
ATOM 2379 N N . MET A 1 327 ? 14.371 -28.557 15.897 1.00 15.56 327 MET A N 1
ATOM 2380 C CA . MET A 1 327 ? 15.395 -28.308 14.913 1.00 16.42 327 MET A CA 1
ATOM 2381 C C . MET A 1 327 ? 14.769 -27.677 13.693 1.00 16.93 327 MET A C 1
ATOM 2382 O O . MET A 1 327 ? 13.685 -28.070 13.253 1.00 18.24 327 MET A O 1
ATOM 2387 N N . VAL A 1 328 ? 15.445 -26.675 13.152 1.00 16.04 328 VAL A N 1
ATOM 2388 C CA . VAL A 1 328 ? 14.996 -26.029 11.939 1.00 16.32 328 VAL A CA 1
ATOM 2389 C C . VAL A 1 328 ? 16.127 -26.272 10.961 1.00 14.47 328 VAL A C 1
ATOM 2390 O O . VAL A 1 328 ? 17.255 -25.795 11.157 1.00 15.87 328 VAL A O 1
ATOM 2394 N N . ALA A 1 329 ? 15.853 -27.045 9.923 1.00 13.48 329 ALA A N 1
ATOM 2395 C CA . ALA A 1 329 ? 16.856 -27.344 8.923 1.00 15.89 329 ALA A CA 1
ATOM 2396 C C . ALA A 1 329 ? 16.714 -26.397 7.741 1.00 15.81 329 ALA A C 1
ATOM 2397 O O . ALA A 1 329 ? 15.709 -26.402 7.023 1.00 15.97 329 ALA A O 1
ATOM 2399 N N . ALA A 1 330 ? 17.746 -25.589 7.533 1.00 12.96 330 ALA A N 1
ATOM 2400 C CA . ALA A 1 330 ? 17.763 -24.620 6.447 1.00 14.95 330 ALA A CA 1
ATOM 2401 C C . ALA A 1 330 ? 18.072 -25.287 5.119 1.00 17.12 330 ALA A C 1
ATOM 2402 O O . ALA A 1 330 ? 18.938 -26.168 5.041 1.00 14.70 330 ALA A O 1
ATOM 2404 N N . LEU A 1 331 ? 17.399 -24.833 4.068 1.00 13.43 331 LEU A N 1
ATOM 2405 C CA . LEU A 1 331 ? 17.560 -25.390 2.737 1.00 11.76 331 LEU A CA 1
ATOM 2406 C C . LEU A 1 331 ? 17.809 -24.368 1.638 1.00 13.68 331 LEU A C 1
ATOM 2407 O O . LEU A 1 331 ? 17.099 -23.348 1.568 1.00 13.21 331 LEU A O 1
ATOM 2412 N N . SER A 1 332 ? 18.779 -24.638 0.773 1.00 13.82 332 SER A N 1
ATOM 2413 C CA . SER A 1 332 ? 18.984 -23.790 -0.385 1.00 14.33 332 SER A CA 1
ATOM 2414 C C . SER A 1 332 ? 17.906 -24.253 -1.363 1.00 15.06 332 SER A C 1
ATOM 2415 O O . SER A 1 332 ? 17.564 -25.448 -1.410 1.00 15.16 332 SER A O 1
ATOM 2418 N N . PRO A 1 333 ? 17.326 -23.329 -2.138 1.00 13.25 333 PRO A N 1
ATOM 2419 C CA . PRO A 1 333 ? 16.297 -23.703 -3.103 1.00 13.24 333 PRO A CA 1
ATOM 2420 C C . PRO A 1 333 ? 16.869 -24.172 -4.443 1.00 13.46 333 PRO A C 1
ATOM 2421 O O . PRO A 1 333 ? 16.149 -24.726 -5.280 1.00 13.99 333 PRO A O 1
ATOM 2425 N N . ALA A 1 334 ? 18.165 -23.946 -4.633 1.00 14.78 334 ALA A N 1
ATOM 2426 C CA . ALA A 1 334 ? 18.846 -24.183 -5.889 1.00 17.72 334 ALA A CA 1
ATOM 2427 C C . ALA A 1 334 ? 19.240 -25.570 -6.363 1.00 21.24 334 ALA A C 1
ATOM 2428 O O . ALA A 1 334 ? 19.628 -26.441 -5.584 1.00 29.32 334 ALA A O 1
ATOM 2430 N N . ASP A 1 335 ? 19.151 -25.727 -7.678 1.00 17.46 335 ASP A N 1
ATOM 2431 C CA . ASP A 1 335 ? 19.525 -26.959 -8.366 1.00 17.61 335 ASP A CA 1
ATOM 2432 C C . ASP A 1 335 ? 20.968 -27.356 -8.062 1.00 16.84 335 ASP A C 1
ATOM 2433 O O . ASP A 1 335 ? 21.259 -28.537 -7.811 1.00 19.22 335 ASP A O 1
ATOM 2438 N N . ILE A 1 336 ? 21.877 -26.379 -8.036 1.00 18.32 336 ILE A N 1
ATOM 2439 C CA . ILE A 1 336 ? 23.286 -26.667 -7.784 1.00 17.26 336 ILE A CA 1
ATOM 2440 C C . ILE A 1 336 ? 23.621 -27.275 -6.422 1.00 18.37 336 ILE A C 1
ATOM 2441 O O . ILE A 1 336 ? 24.719 -27.807 -6.233 1.00 18.22 336 ILE A O 1
ATOM 2446 N N . ASN A 1 337 ? 22.694 -27.212 -5.475 1.00 17.17 337 ASN A N 1
ATOM 2447 C CA . ASN A 1 337 ? 22.941 -27.772 -4.155 1.00 16.64 337 ASN A CA 1
ATOM 2448 C C . ASN A 1 337 ? 22.104 -29.013 -3.877 1.00 17.88 337 ASN A C 1
ATOM 2449 O O . ASN A 1 337 ? 21.963 -29.411 -2.731 1.00 17.62 337 ASN A O 1
ATOM 2454 N N . TYR A 1 338 ? 21.573 -29.621 -4.933 1.00 16.21 338 TYR A N 1
ATOM 2455 C CA . TYR A 1 338 ? 20.736 -30.813 -4.786 1.00 18.76 338 TYR A CA 1
ATOM 2456 C C . TYR A 1 338 ? 21.280 -31.843 -3.795 1.00 18.50 338 TYR A C 1
ATOM 2457 O O . TYR A 1 338 ? 20.582 -32.235 -2.869 1.00 19.48 338 TYR A O 1
ATOM 2466 N N . ASP A 1 339 ? 22.520 -32.278 -3.988 1.00 17.70 339 ASP A N 1
ATOM 2467 C CA . ASP A 1 339 ? 23.103 -33.278 -3.100 1.00 19.17 339 ASP A CA 1
ATOM 2468 C C . ASP A 1 339 ? 23.136 -32.893 -1.626 1.00 19.09 339 ASP A C 1
ATOM 2469 O O . ASP A 1 339 ? 22.763 -33.696 -0.759 1.00 19.62 339 ASP A O 1
ATOM 2474 N N . GLU A 1 340 ? 23.576 -31.673 -1.321 1.00 17.95 340 GLU A N 1
ATOM 2475 C CA . GLU A 1 340 ? 23.626 -31.228 0.063 1.00 19.02 340 GLU A CA 1
ATOM 2476 C C . GLU A 1 340 ? 22.234 -31.003 0.651 1.00 17.43 340 GLU A C 1
ATOM 2477 O O . GLU A 1 340 ? 21.983 -31.320 1.809 1.00 15.48 340 GLU A O 1
ATOM 2483 N N . THR A 1 341 ? 21.331 -30.458 -0.154 1.00 17.74 341 THR A N 1
ATOM 2484 C CA . THR A 1 341 ? 19.974 -30.213 0.305 1.00 16.07 341 THR A CA 1
ATOM 2485 C C . THR A 1 341 ? 19.259 -31.543 0.584 1.00 13.79 341 THR A C 1
ATOM 2486 O O . THR A 1 341 ? 18.530 -31.664 1.561 1.00 14.53 341 THR A O 1
ATOM 2490 N N . LEU A 1 342 ? 19.494 -32.535 -0.273 1.00 14.83 342 LEU A N 1
ATOM 2491 C CA . LEU A 1 342 ? 18.881 -33.854 -0.068 1.00 17.44 342 LEU A CA 1
ATOM 2492 C C . LEU A 1 342 ? 19.428 -34.433 1.227 1.00 17.18 342 LEU A C 1
ATOM 2493 O O . LEU A 1 342 ? 18.684 -34.999 2.026 1.00 18.26 342 LEU A O 1
ATOM 2498 N N . SER A 1 343 ? 20.730 -34.275 1.448 1.00 17.07 343 SER A N 1
ATOM 2499 C CA . SER A 1 343 ? 21.354 -34.773 2.665 1.00 17.17 343 SER A CA 1
ATOM 2500 C C . SER A 1 343 ? 20.713 -34.122 3.891 1.00 17.43 343 SER A C 1
ATOM 2501 O O . SER A 1 343 ? 20.426 -34.783 4.886 1.00 16.16 343 SER A O 1
ATOM 2504 N N . THR A 1 344 ? 20.483 -32.812 3.820 1.00 15.58 344 THR A N 1
ATOM 2505 C CA . THR A 1 344 ? 19.857 -32.109 4.921 1.00 14.89 344 THR A CA 1
ATOM 2506 C C . THR A 1 344 ? 18.429 -32.601 5.175 1.00 13.53 344 THR A C 1
ATOM 2507 O O . THR A 1 344 ? 18.038 -32.780 6.318 1.00 16.19 344 THR A O 1
ATOM 2511 N N . LEU A 1 345 ? 17.661 -32.813 4.112 1.00 14.87 345 LEU A N 1
ATOM 2512 C CA . LEU A 1 345 ? 16.299 -33.297 4.246 1.00 14.74 345 LEU A CA 1
ATOM 2513 C C . LEU A 1 345 ? 16.307 -34.677 4.910 1.00 15.31 345 LEU A C 1
ATOM 2514 O O . LEU A 1 345 ? 15.498 -34.958 5.788 1.00 16.81 345 LEU A O 1
ATOM 2519 N N . ARG A 1 346 ? 17.252 -35.521 4.508 1.00 17.33 346 ARG A N 1
ATOM 2520 C CA . ARG A 1 346 ? 17.355 -36.858 5.098 1.00 19.85 346 ARG A CA 1
ATOM 2521 C C . ARG A 1 346 ? 17.761 -36.800 6.564 1.00 21.10 346 ARG A C 1
ATOM 2522 O O . ARG A 1 346 ? 17.282 -37.589 7.380 1.00 18.76 346 ARG A O 1
ATOM 2530 N N . TYR A 1 347 ? 18.633 -35.857 6.911 1.00 18.94 347 TYR A N 1
ATOM 2531 C CA . TYR A 1 347 ? 19.060 -35.693 8.290 1.00 21.28 347 TYR A CA 1
ATOM 2532 C C . TYR A 1 347 ? 17.859 -35.268 9.132 1.00 18.93 347 TYR A C 1
ATOM 2533 O O . TYR A 1 347 ? 17.619 -35.795 10.212 1.00 19.63 347 TYR A O 1
ATOM 2542 N N . ALA A 1 348 ? 17.096 -34.314 8.612 1.00 18.49 348 ALA A N 1
ATOM 2543 C CA . ALA A 1 348 ? 15.922 -33.811 9.309 1.00 15.98 348 ALA A CA 1
ATOM 2544 C C . ALA A 1 348 ? 14.869 -34.908 9.433 1.00 17.31 348 ALA A C 1
ATOM 2545 O O . ALA A 1 348 ? 14.167 -34.999 10.432 1.00 19.90 348 ALA A O 1
ATOM 2547 N N . ASP A 1 349 ? 14.779 -35.735 8.401 1.00 18.17 349 ASP A N 1
ATOM 2548 C CA . ASP A 1 349 ? 13.808 -36.824 8.371 1.00 23.32 349 ASP A CA 1
ATOM 2549 C C . ASP A 1 349 ? 14.146 -37.861 9.445 1.00 24.06 349 ASP A C 1
ATOM 2550 O O . ASP A 1 349 ? 13.254 -38.377 10.120 1.00 23.73 349 ASP A O 1
ATOM 2555 N N . ARG A 1 350 ? 15.435 -38.150 9.609 1.00 24.35 350 ARG A N 1
ATOM 2556 C CA . ARG A 1 350 ? 15.883 -39.114 10.610 1.00 29.66 350 ARG A CA 1
ATOM 2557 C C . ARG A 1 350 ? 15.618 -38.625 12.026 1.00 32.74 350 ARG A C 1
ATOM 2558 O O . ARG A 1 350 ? 15.339 -39.420 12.926 1.00 36.30 350 ARG A O 1
ATOM 2566 N N . ALA A 1 351 ? 15.711 -37.314 12.220 1.00 34.32 351 ALA A N 1
ATOM 2567 C CA . ALA A 1 351 ? 15.495 -36.708 13.529 1.00 39.15 351 ALA A CA 1
ATOM 2568 C C . ALA A 1 351 ? 14.051 -36.831 14.003 1.00 43.36 351 ALA A C 1
ATOM 2569 O O . ALA A 1 351 ? 13.665 -36.223 15.002 1.00 47.76 351 ALA A O 1
ATOM 2571 N N . LYS A 1 352 ? 13.255 -37.618 13.287 1.00 46.16 352 LYS A N 1
ATOM 2572 C CA . LYS A 1 352 ? 11.857 -37.817 13.650 1.00 48.03 352 LYS A CA 1
ATOM 2573 C C . LYS A 1 352 ? 11.633 -39.242 14.148 1.00 50.14 352 LYS A C 1
ATOM 2574 O O . LYS A 1 352 ? 10.778 -39.486 14.999 1.00 53.13 352 LYS A O 1
#

CATH classification: 3.40.850.10

Radius of gyration: 19.96 Å; Cα contacts (8 Å, |Δi|>4): 686; chains: 1; bounding box: 40×39×71 Å

InterPro domains:
  IPR000253 Forkhead-associated (FHA) domain [PF00498] (516-587)
  IPR000253 Forkhead-associated (FHA) domain [PS50006] (516-572)
  IPR000253 Forkhead-associated (FHA) domain [SM00240] (515-572)
  IPR001752 Kinesin motor domain [PF00225] (11-354)
  IPR001752 Kinesin motor domain [PR00380] (88-109)
  IPR001752 Kinesin motor domain [PR00380] (208-225)
  IPR001752 Kinesin motor domain [PR00380] (243-261)
  IPR001752 Kinesin motor domain [PR00380] (304-325)
  IPR001752 Kinesin motor domain [PS50067] (5-354)
  IPR001752 Kinesin motor domain [SM00129] (3-362)
  IPR001849 Pleckstrin homology domain [PF00169] (1582-1675)
  IPR001849 Pleckstrin homology domain [PS50003] (1580-1678)
  IPR001849 Pleckstrin homology domain [SM00233] (1581-1680)
  IPR008984 SMAD/FHA domain superfamily [SSF49879] (491-596)
  IPR011993 PH-like domain superfamily [G3DSA:2.30.29.30] (1578-1690)
  IPR019821 Kinesin motor domain, conserved site [PS00411] (242-253)
  IPR022140 Kinesin-like KIF1-type [PF12423] (805-852)
  IPR022164 Kinesin-like [PF12473] (1148-1301)
  IPR027417 P-loop containing nucleoside triphosphate hydrolase [SSF52540] (5-364)
  IPR032405 Kinesin-associated [PF16183] (358-515)

Foldseek 3Di:
DQEFEEEEAAAADPVCVVVVFDFQWDDDAQKIFGAQVVCNVDDTDMFGGNYYAYQHPHPVDPRHCALVNVCVVPVVVQLVLQVVQEAEEEEEAAAVPQQLCCQQQNDPPVHSGHNPLVSLQVNLVVQVVDDDVQKDKKKKKWKWKQALQAIAGLQDPVPGIGWHWDQDPPPAIDTPPTDIGIDNHSVRVVVSVVSSVCSLDDPVCVVLVRVQLIKMKMKMWMKMWGADPPPRDTDIRIYIYIYMRAHGPVLVVHDPSSVCQSVQVLVQVLVLLLVQVVVCHCQVSHSVSRNCVSCSDNRHHYYYYYGAHRGSVCSPRRVVSSVSSNSSD

B-factor: mean 28.49, std 13.43, range [10.61, 71.31]

Nearest PDB structures (foldseek):
  2zfi-assembly1_A  TM=1.003E+00  e=5.502E-79  Mus musculus
  1vfx-assembly1_A  TM=9.551E-01  e=1.079E-64  Mus musculus
  2zfm-assembly1_A  TM=9.444E-01  e=1.226E-64  Mus musculus
  7eob-assembly1_A  TM=9.465E-01  e=5.664E-64  Mus musculus
  1ia0-assembly1_K  TM=9.445E-01  e=2.304E-63  Mus musculus

Secondary structure (DSSP, 8-state):
--EEEEEEE----HHHHHTTPPB-EEEETTEEEE--TT-TTSPPEEEE-SEEEE-SS-TTSSS---HHHHIIIIIHHHHHHHHTT--EEEEEE-STTSSHHHHHTB-SGGG-B-HHHHHHHHHHHHHHT---TTEEEEEEEEEEEEETTEEEETT-TTT-S-B-EEEETTTEEEETT---EE--SHHHHHHHHHHHHHHHTSGGGGTTTHHHHSEEEEEEEEEEEEE-TTTT-EEEEEEEEEEEEPPPGGG----HHHHHHHHHHHHHHHHHHHHHHHH---GGGSHHHHHTGGGSSTT-EEEEEEEE--BGGGHHHHHHHHHHHHHT-

Solvent-accessible surface area: 15806 Å² total; per-residue (Å²): 75,10,19,43,2,5,0,12,0,34,56,66,51,84,165,2,127,89,143,121,14,148,47,7,0,107,37,88,72,55,37,0,36,1,40,33,35,158,81,78,184,91,125,50,74,72,24,60,11,67,56,15,7,46,2,24,56,43,98,156,58,180,96,30,6,39,14,80,85,1,9,144,40,6,0,64,61,3,0,94,23,0,36,99,17,105,21,0,0,0,0,1,12,0,26,62,45,2,16,18,57,69,4,0,25,20,106,130,119,98,80,40,30,1,2,4,4,10,0,0,80,28,0,8,58,76,26,112,114,48,137,70,152,50,41,53,48,38,6,50,0,10,5,3,1,7,33,32,88,128,0,52,4,7,25,35,118,170,44,60,33,56,15,178,13,118,61,64,120,158,139,6,19,84,13,71,119,34,25,124,67,85,10,120,36,42,110,66,0,31,90,31,0,59,58,0,44,149,22,17,95,66,89,60,13,104,162,68,76,17,54,20,25,1,5,2,0,0,24,0,30,0,12,14,60,120,53,32,76,121,102,109,93,69,70,114,89,66,0,82,0,2,1,0,13,4,0,0,14,54,59,53,116,44,107,164,113,2,9,53,12,6,66,88,10,4,61,4,0,14,111,0,2,36,28,3,22,153,123,119,86,60,36,155,66,5,17,0,0,29,24,5,61,83,8,0,16,64,86,3,78,2,3,1,2,0,4,1,1,0,0,28,57,26,21,111,57,3,15,55,2,0,113,14,0,55,151,1,103

GO terms:
  GO:0008574 plus-end-directed microtubule motor activity (F, IDA)
  GO:0005515 protein binding (F, IPI)
  GO:0043005 neuron projection (C, IDA)
  GO:0043025 neuronal cell body (C, IDA)
  GO:0008017 microtubule binding (F, IDA)
  GO:0048490 anterograde synaptic vesicle transport (P, IDA)